Protein AF-A0A5C8QAR2-F1 (afdb_monomer_lite)

pLDDT: mean 76.32, std 25.18, range [26.05, 98.62]

Structure (mmCIF, N/CA/C/O backbone):
data_AF-A0A5C8QAR2-F1
#
_entry.id   AF-A0A5C8QAR2-F1
#
loop_
_atom_site.group_PDB
_atom_site.id
_atom_site.type_symbol
_atom_site.label_atom_id
_atom_site.label_alt_id
_atom_site.label_comp_id
_atom_site.label_asym_id
_atom_site.label_entity_id
_atom_site.label_seq_id
_atom_site.pdbx_PDB_ins_code
_atom_site.Cartn_x
_atom_site.Cartn_y
_atom_site.Cartn_z
_atom_site.occupancy
_atom_site.B_iso_or_equiv
_atom_site.auth_seq_id
_atom_site.auth_comp_id
_atom_site.auth_asym_id
_atom_site.auth_atom_id
_atom_site.pdbx_PDB_model_num
ATOM 1 N N . MET A 1 1 ? -4.806 15.716 31.449 1.00 46.06 1 MET A N 1
ATOM 2 C CA . MET A 1 1 ? -5.915 15.033 30.759 1.00 46.06 1 MET A CA 1
ATOM 3 C C . MET A 1 1 ? -6.847 16.115 30.249 1.00 46.06 1 MET A C 1
ATOM 5 O O . MET A 1 1 ? -7.612 16.671 31.028 1.00 46.06 1 MET A O 1
ATOM 9 N N . THR A 1 2 ? -6.663 16.544 29.003 1.00 50.88 2 THR A N 1
ATOM 10 C CA . THR A 1 2 ? -7.554 17.530 28.380 1.00 50.88 2 THR A CA 1
ATOM 11 C C . THR A 1 2 ? -8.930 16.878 28.255 1.00 50.88 2 THR A C 1
ATOM 13 O O . THR A 1 2 ? -8.978 15.726 27.823 1.00 50.88 2 THR A O 1
ATOM 16 N N . PRO A 1 3 ? -10.031 17.523 28.675 1.00 56.91 3 PRO A N 1
ATOM 17 C CA . PRO A 1 3 ? -11.350 16.938 28.484 1.00 56.91 3 PRO A CA 1
ATOM 18 C C . PRO A 1 3 ? -11.556 16.690 26.986 1.00 56.91 3 PRO A C 1
ATOM 20 O O . PRO A 1 3 ? -11.297 17.574 26.167 1.00 56.91 3 PRO A O 1
ATOM 23 N N . GLY A 1 4 ? -11.952 15.464 26.638 1.00 61.19 4 GLY A N 1
ATOM 24 C CA . GLY A 1 4 ? -12.298 15.110 25.266 1.00 61.19 4 GLY A CA 1
ATOM 25 C C . GLY A 1 4 ? -13.455 15.972 24.742 1.00 61.19 4 GLY A C 1
ATOM 26 O O . GLY A 1 4 ? -14.118 16.666 25.521 1.00 61.19 4 GLY A O 1
ATOM 27 N N . PRO A 1 5 ? -13.716 15.956 23.425 1.00 73.69 5 PRO A N 1
ATOM 28 C CA . PRO A 1 5 ? -14.858 16.664 22.858 1.00 73.69 5 PRO A CA 1
ATOM 29 C C . PRO A 1 5 ? -16.168 16.239 23.540 1.00 73.69 5 PRO A C 1
ATOM 31 O O . PRO A 1 5 ? -16.304 15.110 24.018 1.00 73.69 5 PRO A O 1
ATOM 34 N N . ALA A 1 6 ? -17.140 17.153 23.588 1.00 71.38 6 ALA A N 1
ATOM 35 C CA . ALA A 1 6 ? -18.439 16.886 24.196 1.00 71.38 6 ALA A CA 1
ATOM 36 C C . ALA A 1 6 ? -19.099 15.653 23.546 1.00 71.38 6 ALA A C 1
ATOM 38 O O . ALA A 1 6 ? -19.341 15.652 22.342 1.00 71.38 6 ALA A O 1
ATOM 39 N N . GLY A 1 7 ? -19.391 14.625 24.351 1.00 72.31 7 GLY A N 1
ATOM 40 C CA . GLY A 1 7 ? -20.042 13.388 23.903 1.00 72.31 7 GLY A CA 1
ATOM 41 C C . GLY A 1 7 ? -19.144 12.149 23.838 1.00 72.31 7 GLY A C 1
ATOM 42 O O . GLY A 1 7 ? -19.671 11.068 23.603 1.00 72.31 7 GLY A O 1
ATOM 43 N N . ALA A 1 8 ? -17.835 12.274 24.082 1.00 79.81 8 ALA A N 1
ATOM 44 C CA . ALA A 1 8 ? -16.973 11.116 24.313 1.00 79.81 8 ALA A CA 1
ATOM 45 C C . ALA A 1 8 ? -17.231 10.492 25.710 1.00 79.81 8 ALA A C 1
ATOM 47 O O . ALA A 1 8 ? -17.520 11.232 26.659 1.00 79.81 8 ALA A O 1
ATOM 48 N N . PRO A 1 9 ? -17.078 9.164 25.868 1.00 88.44 9 PRO A N 1
ATOM 49 C CA . PRO A 1 9 ? -16.657 8.209 24.842 1.00 88.44 9 PRO A CA 1
ATOM 50 C C . PRO A 1 9 ? -17.800 7.808 23.887 1.00 88.44 9 PRO A C 1
ATOM 52 O O . PRO A 1 9 ? -18.968 7.779 24.260 1.00 88.44 9 PRO A O 1
ATOM 55 N N . TYR A 1 10 ? -17.458 7.509 22.633 1.00 93.19 10 TYR A N 1
ATOM 56 C CA . TYR A 1 10 ? -18.398 7.102 21.589 1.00 93.19 10 TYR A CA 1
ATOM 57 C C . TYR A 1 10 ? -18.475 5.575 21.470 1.00 93.19 10 TYR A C 1
ATOM 59 O O . TYR A 1 10 ? -17.453 4.893 21.492 1.00 93.19 10 TYR A O 1
ATOM 67 N N . GLU A 1 11 ? -19.666 5.025 21.210 1.00 95.00 11 GLU A N 1
ATOM 68 C CA . GLU A 1 11 ? -19.799 3.610 20.820 1.00 95.00 11 GLU A CA 1
ATOM 69 C C . GLU A 1 11 ? -19.236 3.339 19.414 1.00 95.00 11 GLU A C 1
ATOM 71 O O . GLU A 1 11 ? -18.827 2.218 19.088 1.00 95.00 11 GLU A O 1
ATOM 76 N N . ARG A 1 12 ? -19.321 4.340 18.523 1.00 96.25 12 ARG A N 1
ATOM 77 C CA . ARG A 1 12 ? -18.941 4.225 17.112 1.00 96.25 12 ARG A CA 1
ATOM 78 C C . ARG A 1 12 ? -18.379 5.531 16.564 1.00 96.25 12 ARG A C 1
ATOM 80 O O . ARG A 1 12 ? -19.016 6.572 16.694 1.00 96.25 12 ARG A O 1
ATOM 87 N N . ILE A 1 13 ? -17.272 5.432 15.839 1.00 96.25 13 ILE A N 1
ATOM 88 C CA . ILE A 1 13 ? -16.740 6.478 14.965 1.00 96.25 13 ILE A CA 1
ATOM 89 C C . ILE A 1 13 ? -16.887 6.001 13.521 1.00 96.25 13 ILE A C 1
ATOM 91 O O . ILE A 1 13 ? -16.493 4.885 13.179 1.00 96.25 13 ILE A O 1
ATOM 95 N N . ILE A 1 14 ? -17.467 6.844 12.668 1.00 95.88 14 ILE A N 1
ATOM 96 C CA . ILE A 1 14 ? -17.580 6.600 11.228 1.00 95.88 14 ILE A CA 1
ATOM 97 C C . ILE A 1 14 ? -16.907 7.770 10.522 1.00 95.88 14 ILE A C 1
ATOM 99 O O . ILE A 1 14 ? -17.418 8.889 10.551 1.00 95.88 14 ILE A O 1
ATOM 103 N N . ALA A 1 15 ? -15.768 7.509 9.892 1.00 93.19 15 ALA A N 1
ATOM 104 C CA . ALA A 1 15 ? -15.078 8.494 9.081 1.00 93.19 15 ALA A CA 1
ATOM 105 C C . ALA A 1 15 ? -15.619 8.461 7.650 1.00 93.19 15 ALA A C 1
ATOM 107 O O . ALA A 1 15 ? -15.714 7.409 7.019 1.00 93.19 15 ALA A O 1
ATOM 108 N N . THR A 1 16 ? -15.972 9.632 7.128 1.00 90.81 16 THR A N 1
ATOM 109 C CA . THR A 1 16 ? -16.402 9.831 5.733 1.00 90.81 16 THR A CA 1
ATOM 110 C C . THR A 1 16 ? -15.262 10.344 4.849 1.00 90.81 16 THR A C 1
ATOM 112 O O . THR A 1 16 ? -15.489 10.942 3.799 1.00 90.81 16 THR A O 1
ATOM 115 N N . PHE A 1 17 ? -14.027 10.110 5.287 1.00 89.19 17 PHE A N 1
ATOM 116 C CA . PHE A 1 17 ? -12.780 10.419 4.601 1.00 89.19 17 PHE A CA 1
ATOM 117 C C . PHE A 1 17 ? -11.785 9.290 4.851 1.00 89.19 17 PHE A C 1
ATOM 119 O O . PHE A 1 17 ? -11.918 8.549 5.826 1.00 89.19 17 PHE A O 1
ATOM 126 N N . SER A 1 18 ? -10.807 9.159 3.964 1.00 89.44 18 SER A N 1
ATOM 127 C CA . SER A 1 18 ? -9.842 8.066 4.032 1.00 89.44 18 SER A CA 1
ATOM 128 C C . SER A 1 18 ? -8.616 8.433 4.866 1.00 89.44 18 SER A C 1
ATOM 130 O O . SER A 1 18 ? -8.129 9.564 4.787 1.00 89.44 18 SER A O 1
ATOM 132 N N . VAL A 1 19 ? -8.102 7.457 5.616 1.00 91.62 19 VAL A N 1
ATOM 133 C CA . VAL A 1 19 ? -6.848 7.548 6.383 1.00 91.62 19 VAL A CA 1
ATOM 134 C C . VAL A 1 19 ? -5.895 6.427 5.972 1.00 91.62 19 VAL A C 1
ATOM 136 O O . VAL A 1 19 ? -6.339 5.384 5.498 1.00 91.62 19 VAL A O 1
ATOM 139 N N . ASP A 1 20 ? -4.603 6.628 6.179 1.00 90.06 20 ASP A N 1
ATOM 140 C CA . ASP A 1 20 ? -3.533 5.621 6.066 1.00 90.06 20 ASP A CA 1
ATOM 141 C C . ASP A 1 20 ? -3.007 5.166 7.442 1.00 90.06 20 ASP A C 1
ATOM 143 O O . ASP A 1 20 ? -2.118 4.320 7.549 1.00 90.06 20 ASP A O 1
ATOM 147 N N . ARG A 1 21 ? -3.557 5.753 8.509 1.00 92.25 21 ARG A N 1
ATOM 148 C CA . ARG A 1 21 ? -3.229 5.492 9.905 1.00 92.25 21 ARG A CA 1
ATOM 149 C C . ARG A 1 21 ? -4.430 5.824 10.781 1.00 92.25 21 ARG A C 1
ATOM 151 O O . ARG A 1 21 ? -5.046 6.874 10.619 1.00 92.25 21 ARG A O 1
ATOM 158 N N . ILE A 1 22 ? -4.740 4.974 11.761 1.00 94.69 22 ILE A N 1
ATOM 159 C CA . ILE A 1 22 ? -5.746 5.312 12.783 1.00 94.69 22 ILE A CA 1
ATOM 160 C C . ILE A 1 22 ? -5.207 6.413 13.715 1.00 94.69 22 ILE A C 1
ATOM 162 O O . ILE A 1 22 ? -4.179 6.183 14.357 1.00 94.69 22 ILE A O 1
ATOM 166 N N . PRO A 1 23 ? -5.874 7.577 13.843 1.00 93.50 23 PRO A N 1
ATOM 167 C CA . PRO A 1 23 ? -5.502 8.592 14.826 1.00 93.50 23 PRO A CA 1
ATOM 168 C C . PRO A 1 23 ? -5.679 8.074 16.259 1.00 93.50 23 PRO A C 1
ATOM 170 O O . PRO A 1 23 ? -6.736 7.533 16.590 1.00 93.50 23 PRO A O 1
ATOM 173 N N . SER A 1 24 ? -4.699 8.303 17.140 1.00 92.38 24 SER A N 1
ATOM 174 C CA . SER A 1 24 ? -4.785 7.888 18.554 1.00 92.38 24 SER A CA 1
ATOM 175 C C . SER A 1 24 ? -6.011 8.477 19.256 1.00 92.38 24 SER A C 1
ATOM 177 O O . SER A 1 24 ? -6.695 7.785 20.004 1.00 92.38 24 SER A O 1
ATOM 179 N N . ALA A 1 25 ? -6.370 9.718 18.917 1.00 92.44 25 ALA A N 1
ATOM 180 C CA . ALA A 1 25 ? -7.553 10.388 19.442 1.00 92.44 25 ALA A CA 1
ATOM 181 C C . ALA A 1 25 ? -8.858 9.618 19.171 1.00 92.44 25 ALA A C 1
ATOM 183 O O . ALA A 1 25 ? -9.790 9.720 19.960 1.00 92.44 25 ALA A O 1
ATOM 184 N N . TRP A 1 26 ? -8.954 8.845 18.082 1.00 94.88 26 TRP A N 1
ATOM 185 C CA . TRP A 1 26 ? -10.142 8.024 17.825 1.00 94.88 26 TRP A CA 1
ATOM 186 C C . TRP A 1 26 ? -10.227 6.837 18.780 1.00 94.88 26 TRP A C 1
ATOM 188 O O . TRP A 1 26 ? -11.324 6.503 19.221 1.00 94.88 26 TRP A O 1
ATOM 198 N N . LEU A 1 27 ? -9.088 6.232 19.126 1.00 94.25 27 LEU A N 1
ATOM 199 C CA . LEU A 1 27 ? -9.020 5.161 20.123 1.00 94.25 27 LEU A CA 1
ATOM 200 C C . LEU A 1 27 ? -9.376 5.703 21.511 1.00 94.25 27 LEU A C 1
ATOM 202 O O . LEU A 1 27 ? -10.260 5.163 22.165 1.00 94.25 27 LEU A O 1
ATOM 206 N N . GLU A 1 28 ? -8.773 6.827 21.911 1.00 91.88 28 GLU A N 1
ATOM 207 C CA . GLU A 1 28 ? -9.023 7.487 23.204 1.00 91.88 28 GLU A CA 1
ATOM 208 C C . GLU A 1 28 ? -10.482 7.938 23.383 1.00 91.88 28 GLU A C 1
ATOM 210 O O . GLU A 1 28 ? -10.998 7.976 24.499 1.00 91.88 28 GLU A O 1
ATOM 215 N N . GLN A 1 29 ? -11.154 8.301 22.287 1.00 93.25 29 GLN A N 1
ATOM 216 C CA . GLN A 1 29 ? -12.534 8.789 22.301 1.00 93.25 29 GLN A CA 1
ATOM 217 C C . GLN A 1 29 ? -13.577 7.687 22.095 1.00 93.25 29 GLN A C 1
ATOM 219 O O . GLN A 1 29 ? -14.766 7.998 22.101 1.00 93.25 29 GLN A O 1
ATOM 224 N N . THR A 1 30 ? -13.182 6.427 21.907 1.00 95.25 30 THR A N 1
ATOM 225 C CA . THR A 1 30 ? -14.111 5.311 21.676 1.00 95.25 30 THR A CA 1
ATOM 226 C C . THR A 1 30 ? -14.154 4.408 22.905 1.00 95.25 30 THR A C 1
ATOM 228 O O . THR A 1 30 ? -13.118 4.063 23.467 1.00 95.25 30 THR A O 1
ATOM 231 N N . GLU A 1 31 ? -15.350 4.004 23.335 1.00 95.06 31 GLU A N 1
ATOM 232 C CA . GLU A 1 31 ? -15.497 3.061 24.452 1.00 95.06 31 GLU A CA 1
ATOM 233 C C . GLU A 1 31 ? -14.768 1.739 24.162 1.00 95.06 31 GLU A C 1
ATOM 235 O O . GLU A 1 31 ? -14.729 1.324 23.003 1.00 95.06 31 GLU A O 1
ATOM 240 N N . PRO A 1 32 ? -14.241 1.019 25.169 1.00 95.31 32 PRO A N 1
ATOM 241 C CA . PRO A 1 32 ? -13.783 -0.357 24.991 1.00 95.31 32 PRO A CA 1
ATOM 242 C C . PRO A 1 32 ? -14.839 -1.243 24.311 1.00 95.31 32 PRO A C 1
ATOM 244 O O . PRO A 1 32 ? -15.977 -1.332 24.768 1.00 95.31 32 PRO A O 1
ATOM 247 N N . GLY A 1 33 ? -14.470 -1.923 23.223 1.00 96.38 33 GLY A N 1
ATOM 248 C CA . GLY A 1 33 ? -15.395 -2.719 22.407 1.00 96.38 33 GLY A CA 1
ATOM 249 C C . GLY A 1 33 ? -16.230 -1.908 21.406 1.00 96.38 33 GLY A C 1
ATOM 250 O O . GLY A 1 33 ? -17.006 -2.492 20.639 1.00 96.38 33 GLY A O 1
ATOM 251 N N . GLY A 1 34 ? -16.065 -0.584 21.382 1.00 96.81 34 GLY A N 1
ATOM 252 C CA . GLY A 1 34 ? -16.621 0.305 20.371 1.00 96.81 34 GLY A CA 1
ATOM 253 C C . GLY A 1 34 ? -15.987 0.089 18.996 1.00 96.81 34 GLY A C 1
ATOM 254 O O . GLY A 1 34 ? -15.004 -0.640 18.834 1.00 96.81 34 GLY A O 1
ATOM 255 N N . ARG A 1 35 ? -16.589 0.684 17.961 1.00 98.00 35 ARG A N 1
ATOM 256 C CA . ARG A 1 35 ? -16.175 0.469 16.564 1.00 98.00 35 ARG A CA 1
ATOM 257 C C . ARG A 1 35 ? -15.704 1.732 15.875 1.00 98.00 35 ARG A C 1
ATOM 259 O O . ARG A 1 35 ? -16.409 2.732 15.863 1.00 98.00 35 ARG A O 1
ATOM 266 N N . ILE A 1 36 ? -14.596 1.623 15.164 1.00 97.69 36 ILE A N 1
ATOM 267 C CA . ILE A 1 36 ? -14.110 2.639 14.239 1.00 97.69 36 ILE A CA 1
ATOM 268 C C . ILE A 1 36 ? -14.260 2.078 12.825 1.00 97.69 36 ILE A C 1
ATOM 270 O O . ILE A 1 36 ? -13.772 0.988 12.523 1.00 97.69 36 ILE A O 1
ATOM 274 N N . VAL A 1 37 ? -14.966 2.805 11.964 1.00 97.00 37 VAL A N 1
ATOM 275 C CA . VAL A 1 37 ? -15.128 2.469 10.548 1.00 97.00 37 VAL A CA 1
ATOM 276 C C . VAL A 1 37 ? -14.557 3.604 9.722 1.00 97.00 37 VAL A C 1
ATOM 278 O O . VAL A 1 37 ? -15.031 4.735 9.822 1.00 97.00 37 VAL A O 1
ATOM 281 N N . THR A 1 38 ? -13.554 3.307 8.904 1.00 95.25 38 THR A N 1
ATOM 282 C CA . THR A 1 38 ? -12.909 4.310 8.057 1.00 95.25 38 THR A CA 1
ATOM 283 C C . THR A 1 38 ? -12.518 3.715 6.710 1.00 95.25 38 THR A C 1
ATOM 285 O O . THR A 1 38 ? -11.951 2.620 6.670 1.00 95.25 38 THR A O 1
ATOM 288 N N . PRO A 1 39 ? -12.781 4.411 5.595 1.00 94.06 39 PRO A N 1
ATOM 289 C CA . PRO A 1 39 ? -12.076 4.160 4.349 1.00 94.06 39 PRO A CA 1
ATOM 290 C C . PRO A 1 39 ? -10.560 4.210 4.586 1.00 94.06 39 PRO A C 1
ATOM 292 O O . PRO A 1 39 ? -10.067 5.025 5.375 1.00 94.06 39 PRO A O 1
ATOM 295 N N . TRP A 1 40 ? -9.833 3.313 3.932 1.00 92.56 40 TRP A N 1
ATOM 296 C CA . TRP A 1 40 ? -8.383 3.208 4.014 1.00 92.56 40 TRP A CA 1
ATOM 297 C C . TRP A 1 40 ? -7.750 3.676 2.710 1.00 92.56 40 TRP A C 1
ATOM 299 O O . TRP A 1 40 ? -8.195 3.300 1.620 1.00 92.56 40 TRP A O 1
ATOM 309 N N . ASN A 1 41 ? -6.703 4.480 2.829 1.00 89.75 41 ASN A N 1
ATOM 310 C CA . ASN A 1 41 ? -5.931 4.987 1.710 1.00 89.75 41 ASN A CA 1
ATOM 311 C C . ASN A 1 41 ? -4.459 4.635 1.887 1.00 89.75 41 ASN A C 1
ATOM 313 O O . ASN A 1 41 ? -3.938 4.628 2.993 1.00 89.75 41 ASN A O 1
ATOM 317 N N . SER A 1 42 ? -3.791 4.392 0.771 1.00 90.31 42 SER A N 1
ATOM 318 C CA . SER A 1 42 ? -2.337 4.426 0.671 1.00 90.31 42 SER A CA 1
ATOM 319 C C . SER A 1 42 ? -1.971 5.258 -0.551 1.00 90.31 42 SER A C 1
ATOM 321 O O . SER A 1 42 ? -2.811 5.471 -1.429 1.00 90.31 42 SER A O 1
ATOM 323 N N . ALA A 1 43 ? -0.723 5.707 -0.622 1.00 89.00 43 ALA A N 1
ATOM 324 C CA . ALA A 1 43 ? -0.231 6.468 -1.761 1.00 89.00 43 ALA A CA 1
ATOM 325 C C . ALA A 1 43 ? -0.221 5.645 -3.072 1.00 89.00 43 ALA A C 1
ATOM 327 O O . ALA A 1 43 ? -0.324 6.209 -4.160 1.00 89.00 43 ALA A O 1
ATOM 328 N N . TRP A 1 44 ? -0.168 4.310 -2.963 1.00 94.00 44 TRP A N 1
ATOM 329 C CA . TRP A 1 44 ? -0.227 3.377 -4.092 1.00 94.00 44 TRP A CA 1
ATOM 330 C C . TRP A 1 44 ? -1.655 2.952 -4.462 1.00 94.00 44 TRP A C 1
ATOM 332 O O . TRP A 1 44 ? -1.978 2.775 -5.629 1.00 94.00 44 TRP A O 1
ATOM 342 N N . CYS A 1 45 ? -2.525 2.746 -3.473 1.00 91.62 45 CYS A N 1
ATOM 343 C CA . CYS A 1 45 ? -3.876 2.229 -3.676 1.00 91.62 45 CYS A CA 1
ATOM 344 C C . CYS A 1 45 ? -4.897 3.081 -2.922 1.00 91.62 45 CYS A C 1
ATOM 346 O O . CYS A 1 45 ? -4.928 3.093 -1.683 1.00 91.62 45 CYS A O 1
ATOM 348 N N . SER A 1 46 ? -5.764 3.750 -3.682 1.00 84.56 46 SER A N 1
ATOM 349 C CA . SER A 1 46 ? -6.789 4.651 -3.159 1.00 84.56 46 SER A CA 1
ATOM 350 C C . SER A 1 46 ? -8.200 4.113 -3.362 1.00 84.56 46 SER A C 1
ATOM 352 O O . SER A 1 46 ? -8.544 3.562 -4.404 1.00 84.56 46 SER A O 1
ATOM 354 N N . GLY A 1 47 ? -9.051 4.316 -2.354 1.00 81.19 47 GLY A N 1
ATOM 355 C CA . GLY A 1 47 ? -10.494 4.087 -2.451 1.00 81.19 47 GLY A CA 1
ATOM 356 C C . GLY A 1 47 ? -10.937 2.623 -2.523 1.00 81.19 47 GLY A C 1
ATOM 357 O O . GLY A 1 47 ? -12.098 2.372 -2.861 1.00 81.19 47 GLY A O 1
ATOM 358 N N . TYR A 1 48 ? -10.053 1.671 -2.212 1.00 88.50 48 TYR A N 1
ATOM 359 C CA . TYR A 1 48 ? -10.369 0.242 -2.249 1.00 88.50 48 TYR A CA 1
ATOM 360 C C . TYR A 1 48 ? -10.613 -0.380 -0.870 1.00 88.50 48 TYR A C 1
ATOM 362 O O . TYR A 1 48 ? -11.537 -1.178 -0.729 1.00 88.50 48 TYR A O 1
ATOM 370 N N . GLY A 1 49 ? -9.825 -0.027 0.147 1.00 91.00 49 GLY A N 1
ATOM 371 C CA . GLY A 1 49 ? -9.943 -0.619 1.480 1.00 91.00 49 GLY A CA 1
ATOM 372 C C . GLY A 1 49 ? -10.931 0.124 2.379 1.00 91.00 49 GLY A C 1
ATOM 373 O O . GLY A 1 49 ? -11.003 1.347 2.358 1.00 91.00 49 GLY A O 1
ATOM 374 N N . THR A 1 50 ? -11.659 -0.607 3.221 1.00 95.12 50 THR A N 1
ATOM 375 C CA . THR A 1 50 ? -12.378 -0.062 4.386 1.00 95.12 50 THR A CA 1
ATOM 376 C C . THR A 1 50 ? -11.963 -0.821 5.629 1.00 95.12 50 THR A C 1
ATOM 378 O O . THR A 1 50 ? -12.149 -2.032 5.689 1.00 95.12 50 THR A O 1
ATOM 381 N N . LEU A 1 51 ? -11.448 -0.130 6.637 1.00 96.06 51 LEU A N 1
ATOM 382 C CA . LEU A 1 51 ? -11.112 -0.726 7.920 1.00 96.06 51 LEU A CA 1
ATOM 383 C C . LEU A 1 51 ? -12.321 -0.683 8.858 1.00 96.06 51 LEU A C 1
ATOM 385 O O . LEU A 1 51 ? -12.921 0.370 9.078 1.00 96.06 51 LEU A O 1
ATOM 389 N N . VAL A 1 52 ? -12.645 -1.834 9.446 1.00 97.00 52 VAL A N 1
ATOM 390 C CA . VAL A 1 52 ? -13.539 -1.946 10.602 1.00 97.00 52 VAL A CA 1
ATOM 391 C C . VAL A 1 52 ? -12.708 -2.430 11.781 1.00 97.00 52 VAL A C 1
ATOM 393 O O . VAL A 1 52 ? -12.309 -3.594 11.823 1.00 97.00 52 VAL A O 1
ATOM 396 N N . LEU A 1 53 ? -12.455 -1.532 12.728 1.00 97.56 53 LEU A N 1
ATOM 397 C CA . LEU A 1 53 ? -11.632 -1.754 13.911 1.00 97.56 53 LEU A CA 1
ATOM 398 C C . LEU A 1 53 ? -12.504 -1.766 15.171 1.00 97.56 53 LEU A C 1
ATOM 400 O O . LEU A 1 53 ? -13.436 -0.974 15.298 1.00 97.56 53 LEU A O 1
ATOM 404 N N . THR A 1 54 ? -12.217 -2.690 16.083 1.00 98.00 54 THR A N 1
ATOM 405 C CA . THR A 1 54 ? -12.826 -2.765 17.415 1.00 98.00 54 THR A CA 1
ATOM 406 C C . THR A 1 54 ? -11.783 -2.352 18.440 1.00 98.00 54 THR A C 1
ATOM 408 O O . THR A 1 54 ? -10.687 -2.909 18.438 1.00 98.00 54 THR A O 1
ATOM 411 N N . THR A 1 55 ? -12.103 -1.386 19.295 1.00 97.19 55 THR A N 1
ATOM 412 C CA . THR A 1 55 ? -11.198 -0.948 20.364 1.00 97.19 55 THR A CA 1
ATOM 413 C C . THR A 1 55 ? -11.075 -2.010 21.447 1.00 97.19 55 THR A C 1
ATOM 415 O O . THR A 1 55 ? -12.048 -2.680 21.809 1.00 97.19 55 THR A O 1
ATOM 418 N N . THR A 1 56 ? -9.870 -2.175 21.974 1.00 94.50 56 THR A N 1
ATOM 419 C CA . THR A 1 56 ? -9.572 -3.138 23.035 1.00 94.50 56 THR A CA 1
ATOM 420 C C . THR A 1 56 ? -9.603 -2.457 24.413 1.00 94.50 56 THR A C 1
ATOM 422 O O . THR A 1 56 ? -9.415 -1.244 24.510 1.00 94.50 56 THR A O 1
ATOM 425 N N . PRO A 1 57 ? -9.861 -3.197 25.512 1.00 91.44 57 PRO A N 1
ATOM 426 C CA . PRO A 1 57 ? -9.938 -2.617 26.860 1.00 91.44 57 PRO A CA 1
ATOM 427 C C . PRO A 1 57 ? -8.661 -1.942 27.372 1.00 91.44 57 PRO A C 1
ATOM 429 O O . PRO A 1 57 ? -8.732 -1.135 28.293 1.00 91.44 57 PRO A O 1
ATOM 432 N N . ASP A 1 58 ? -7.508 -2.280 26.805 1.00 90.38 58 ASP A N 1
ATOM 433 C CA . ASP A 1 58 ? -6.200 -1.697 27.110 1.00 90.38 58 ASP A CA 1
ATOM 434 C C . ASP A 1 58 ? -5.918 -0.388 26.347 1.00 90.38 58 ASP A C 1
ATOM 436 O O . ASP A 1 58 ? -4.914 0.262 26.628 1.00 90.38 58 ASP A O 1
ATOM 440 N N . GLY A 1 59 ? -6.808 0.037 25.440 1.00 88.44 59 GLY A N 1
ATOM 441 C CA . GLY A 1 59 ? -6.698 1.296 24.690 1.00 88.44 59 GLY A CA 1
ATOM 442 C C . GLY A 1 59 ? -6.159 1.157 23.262 1.00 88.44 59 GLY A C 1
ATOM 443 O O . GLY A 1 59 ? -5.961 2.167 22.590 1.00 88.44 59 GLY A O 1
ATOM 444 N N . GLY A 1 60 ? -5.929 -0.071 22.791 1.00 94.62 60 GLY A N 1
ATOM 445 C CA . GLY A 1 60 ? -5.584 -0.372 21.401 1.00 94.62 60 GLY A CA 1
ATOM 446 C C . GLY A 1 60 ? -6.809 -0.672 20.530 1.00 94.62 60 GLY A C 1
ATOM 447 O O . GLY A 1 60 ? -7.944 -0.275 20.819 1.00 94.62 60 GLY A O 1
ATOM 448 N N . GLY A 1 61 ? -6.593 -1.422 19.452 1.00 95.75 61 GLY A N 1
ATOM 449 C CA . GLY A 1 61 ? -7.686 -1.964 18.658 1.00 95.75 61 GLY A CA 1
ATOM 450 C C . GLY A 1 61 ? -7.267 -3.011 17.637 1.00 95.75 61 GLY A C 1
ATOM 451 O O . GLY A 1 61 ? -6.132 -3.048 17.172 1.00 95.75 61 GLY A O 1
ATOM 452 N N . GLU A 1 62 ? -8.219 -3.851 17.251 1.00 96.75 62 GLU A N 1
ATOM 453 C CA . GLU A 1 62 ? -8.033 -4.892 16.243 1.00 96.75 62 GLU A CA 1
ATOM 454 C C . GLU A 1 62 ? -9.140 -4.817 15.197 1.00 96.75 62 GLU A C 1
ATOM 456 O O . GLU A 1 62 ? -10.329 -4.697 15.514 1.00 96.75 62 GLU A O 1
ATOM 461 N N . GLY A 1 63 ? -8.760 -4.889 13.926 1.00 95.56 63 GLY A N 1
ATOM 462 C CA . GLY A 1 63 ? -9.683 -4.697 12.821 1.00 95.56 63 GLY A CA 1
ATOM 463 C C . GLY A 1 63 ? -9.394 -5.550 11.604 1.00 95.56 63 GLY A C 1
ATOM 464 O O . GLY A 1 63 ? -8.344 -6.177 11.474 1.00 95.56 63 GLY A O 1
ATOM 465 N N . ARG A 1 64 ? -10.366 -5.562 10.692 1.00 95.38 64 ARG A N 1
ATOM 466 C CA . ARG A 1 64 ? -10.230 -6.164 9.366 1.00 95.38 64 ARG A CA 1
ATOM 467 C C . ARG A 1 64 ? -10.580 -5.183 8.273 1.00 95.38 64 ARG A C 1
ATOM 469 O O . ARG A 1 64 ? -11.430 -4.309 8.459 1.00 95.38 64 ARG A O 1
ATOM 476 N N . PHE A 1 65 ? -9.938 -5.385 7.134 1.00 95.44 65 PHE A N 1
ATOM 477 C CA . PHE A 1 65 ? -10.279 -4.663 5.929 1.00 95.44 65 PHE A CA 1
ATOM 478 C C . PHE A 1 65 ? -11.463 -5.318 5.212 1.00 95.44 65 PHE A C 1
ATOM 480 O O . PHE A 1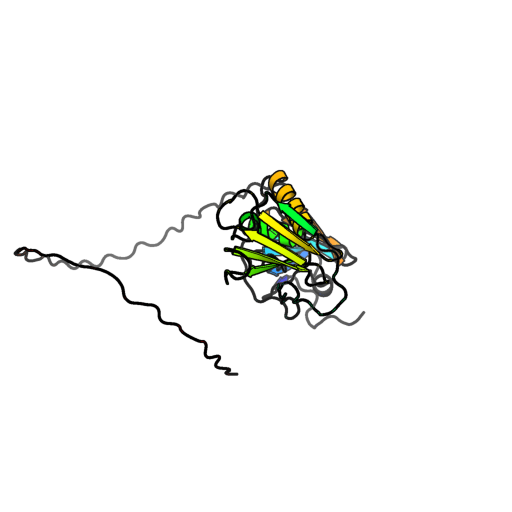 65 ? -11.755 -6.505 5.362 1.00 95.44 65 PHE A O 1
ATOM 487 N N . HIS A 1 66 ? -12.170 -4.505 4.447 1.00 93.38 66 HIS A N 1
ATOM 488 C CA . HIS A 1 66 ? -13.291 -4.861 3.597 1.00 93.38 66 HIS A CA 1
ATOM 489 C C . HIS A 1 66 ? -13.122 -4.162 2.251 1.00 93.38 66 HIS A C 1
ATOM 491 O O . HIS A 1 66 ? -12.443 -3.136 2.165 1.00 93.38 66 HIS A O 1
ATOM 497 N N . ASP A 1 67 ? -13.727 -4.726 1.209 1.00 86.81 67 ASP A N 1
ATOM 498 C CA . ASP A 1 67 ? -13.687 -4.139 -0.121 1.00 86.81 67 ASP A CA 1
ATOM 499 C C . ASP A 1 67 ? -14.616 -2.922 -0.230 1.00 86.81 67 ASP A C 1
ATOM 501 O O . ASP A 1 67 ? -15.686 -2.861 0.372 1.00 86.81 67 ASP A O 1
ATOM 505 N N . PHE A 1 68 ? -14.173 -1.961 -1.035 1.00 71.94 68 PHE A N 1
ATOM 506 C CA . PHE A 1 68 ? -14.899 -0.794 -1.523 1.00 71.94 68 PHE A CA 1
ATOM 507 C C . PHE A 1 68 ? -15.434 0.177 -0.460 1.00 71.94 68 PHE A C 1
ATOM 509 O O . PHE A 1 68 ? -16.513 0.014 0.104 1.00 71.94 68 PHE A O 1
ATOM 516 N N . ALA A 1 69 ? -14.738 1.304 -0.345 1.00 62.91 69 ALA A N 1
ATOM 517 C CA . ALA A 1 69 ? -15.314 2.601 -0.011 1.00 62.91 69 ALA A CA 1
ATOM 518 C C . ALA A 1 69 ? -14.382 3.677 -0.581 1.00 62.91 69 ALA A C 1
ATOM 520 O O . ALA A 1 69 ? -13.285 3.887 -0.072 1.00 62.91 69 ALA A O 1
ATOM 521 N N . SER A 1 70 ? -14.791 4.346 -1.659 1.00 60.84 70 SER A N 1
ATOM 522 C CA . SER A 1 70 ? -14.003 5.441 -2.231 1.00 60.84 70 SER A CA 1
ATOM 523 C C . SER A 1 70 ? -14.480 6.768 -1.655 1.00 60.84 70 SER A C 1
ATOM 525 O O . SER A 1 70 ? -15.561 7.248 -1.991 1.00 60.84 70 SER A O 1
ATOM 527 N N . PHE A 1 71 ? -13.669 7.350 -0.779 1.00 63.94 71 PHE A N 1
ATOM 528 C CA . PHE A 1 71 ? -13.895 8.667 -0.192 1.00 63.94 71 PHE A CA 1
ATOM 529 C C . PHE A 1 71 ? -12.650 9.534 -0.351 1.00 63.94 71 PHE A C 1
ATOM 531 O O . PHE A 1 71 ? -11.546 9.025 -0.554 1.00 63.94 71 PHE A O 1
ATOM 538 N N . MET A 1 72 ? -12.840 10.852 -0.255 1.00 71.44 72 MET A N 1
ATOM 539 C CA . MET A 1 72 ? -11.746 11.817 -0.354 1.00 71.44 72 MET A CA 1
ATOM 540 C C . MET A 1 72 ? -10.680 11.518 0.713 1.00 71.44 72 MET A C 1
ATOM 542 O O . MET A 1 72 ? -11.048 11.223 1.858 1.00 71.44 72 MET A O 1
ATOM 546 N N . PRO A 1 73 ? -9.381 11.569 0.371 1.00 61.81 73 PRO A N 1
ATOM 547 C CA . PRO A 1 73 ? -8.328 11.440 1.366 1.00 61.81 73 PRO A CA 1
ATOM 548 C C . PRO A 1 73 ? -8.399 12.601 2.367 1.00 61.81 73 PRO A C 1
ATOM 550 O O . PRO A 1 73 ? -8.876 13.695 2.047 1.00 61.81 73 PRO A O 1
ATOM 553 N N . MET A 1 74 ? -7.915 12.377 3.590 1.00 65.81 74 MET A N 1
ATOM 554 C CA . MET A 1 74 ? -7.635 13.474 4.519 1.00 65.81 74 MET A CA 1
ATOM 555 C C . MET A 1 74 ? -6.655 14.464 3.858 1.00 65.81 74 MET A C 1
ATOM 557 O O . MET A 1 74 ? -5.808 14.060 3.071 1.00 65.81 74 MET A O 1
ATOM 561 N N . ARG A 1 75 ? -6.789 15.774 4.121 1.00 50.91 75 ARG A N 1
ATOM 562 C CA . ARG A 1 75 ? -6.147 16.847 3.319 1.00 50.91 75 ARG A CA 1
ATOM 563 C C . ARG A 1 75 ? -4.615 16.762 3.186 1.00 50.91 75 ARG A C 1
ATOM 565 O O . ARG A 1 75 ? -4.067 17.429 2.321 1.00 50.91 75 ARG A O 1
ATOM 572 N N . GLU A 1 76 ? -3.950 15.960 4.008 1.00 57.12 76 GLU A N 1
ATOM 573 C CA . GLU A 1 76 ? -2.494 15.767 4.021 1.00 57.12 76 GLU A CA 1
ATOM 574 C C . GLU A 1 76 ? -2.017 14.600 3.123 1.00 57.12 76 GLU A C 1
ATOM 576 O O . GLU A 1 76 ? -0.820 14.404 2.969 1.00 57.12 76 GLU A O 1
ATOM 581 N N . LEU A 1 77 ? -2.931 13.853 2.487 1.00 55.78 77 LEU A N 1
ATOM 582 C CA . LEU A 1 77 ? -2.672 12.592 1.768 1.00 55.78 77 LEU A CA 1
ATOM 583 C C . LEU A 1 77 ? -2.678 12.716 0.228 1.00 55.78 77 LEU A C 1
ATOM 585 O O . LEU A 1 77 ? -3.137 11.801 -0.455 1.00 55.78 77 LEU A O 1
ATOM 589 N N . VAL A 1 78 ? -2.222 13.833 -0.352 1.00 52.75 78 VAL A N 1
ATOM 590 C CA . VAL A 1 78 ? -2.161 13.992 -1.824 1.00 52.75 78 VAL A CA 1
ATOM 591 C C . VAL A 1 78 ? -0.723 13.795 -2.328 1.00 52.75 78 VAL A C 1
ATOM 593 O O . VAL A 1 78 ? 0.022 14.773 -2.412 1.00 52.75 78 VAL A O 1
ATOM 596 N N . PRO A 1 79 ? -0.306 12.562 -2.668 1.00 58.09 79 PRO A N 1
ATOM 597 C CA . PRO A 1 79 ? 1.014 12.313 -3.235 1.00 58.09 79 PRO A CA 1
ATOM 598 C C . PRO A 1 79 ? 1.110 12.808 -4.685 1.00 58.09 79 PRO A C 1
ATOM 600 O O . PRO A 1 79 ? 0.125 12.845 -5.424 1.00 58.09 79 PRO A O 1
ATOM 603 N N . SER A 1 80 ? 2.321 13.181 -5.100 1.00 56.91 80 SER A N 1
ATOM 604 C CA . SER A 1 80 ? 2.660 13.530 -6.484 1.00 56.91 80 SER A CA 1
ATOM 605 C C . SER A 1 80 ? 3.765 12.600 -6.975 1.00 56.91 80 SER A C 1
ATOM 607 O O . SER A 1 80 ? 4.930 12.778 -6.633 1.00 56.91 80 SER A O 1
ATOM 609 N N . ALA A 1 81 ? 3.396 11.603 -7.778 1.00 59.31 81 ALA A N 1
ATOM 610 C CA . ALA A 1 81 ? 4.343 10.698 -8.416 1.00 59.31 81 ALA A CA 1
ATOM 611 C C . ALA A 1 81 ? 4.856 11.321 -9.718 1.00 59.31 81 ALA A C 1
ATOM 613 O O . ALA A 1 81 ? 4.374 11.026 -10.806 1.00 59.31 81 ALA A O 1
ATOM 614 N N . THR A 1 82 ? 5.818 12.225 -9.608 1.00 59.19 82 THR A N 1
ATOM 615 C CA . THR A 1 82 ? 6.618 12.662 -10.756 1.00 59.19 82 THR A CA 1
ATOM 616 C C . THR A 1 82 ? 8.054 12.305 -10.459 1.00 59.19 82 THR A C 1
ATOM 618 O O . THR A 1 82 ? 8.565 12.696 -9.407 1.00 59.19 82 THR A O 1
ATOM 621 N N . ALA A 1 83 ? 8.707 11.581 -11.373 1.00 56.75 83 ALA A N 1
ATOM 622 C CA . ALA A 1 83 ? 10.153 11.431 -11.309 1.00 56.75 83 ALA A CA 1
ATOM 623 C C . ALA A 1 83 ? 10.760 12.840 -11.187 1.00 56.75 83 ALA A C 1
ATOM 625 O O . ALA A 1 83 ? 10.349 13.737 -11.936 1.00 56.75 83 ALA A O 1
ATOM 626 N N . PRO A 1 84 ? 11.662 13.087 -10.222 1.00 55.19 84 PRO A N 1
ATOM 627 C CA . PRO A 1 84 ? 12.226 14.411 -10.063 1.00 55.19 84 PRO A CA 1
ATOM 628 C C . PRO A 1 84 ? 12.880 14.825 -11.381 1.00 55.19 84 PRO A C 1
ATOM 630 O O . PRO A 1 84 ? 13.719 14.104 -11.930 1.00 55.19 84 PRO A O 1
ATOM 633 N N . ALA A 1 85 ? 12.485 15.999 -11.883 1.00 52.78 85 ALA A N 1
ATOM 634 C CA . ALA A 1 85 ? 13.268 16.697 -12.887 1.00 52.78 85 ALA A CA 1
ATOM 635 C C . ALA A 1 85 ? 14.708 16.813 -12.369 1.00 52.78 85 ALA A C 1
ATOM 637 O O . ALA A 1 85 ? 14.936 16.831 -11.159 1.00 52.78 85 ALA A O 1
ATOM 638 N N . ASP A 1 86 ? 15.688 16.847 -13.268 1.00 53.03 86 ASP A N 1
ATOM 639 C CA . ASP A 1 86 ? 17.094 16.976 -12.893 1.00 53.03 86 ASP A CA 1
ATOM 640 C C . ASP A 1 86 ? 17.285 18.267 -12.071 1.00 53.03 86 ASP A C 1
ATOM 642 O O . ASP A 1 86 ? 17.353 19.368 -12.614 1.00 53.03 86 ASP A O 1
ATOM 646 N N . ASN A 1 87 ? 17.273 18.150 -10.738 1.00 48.22 87 ASN A N 1
ATOM 647 C CA . ASN A 1 87 ? 17.092 19.275 -9.811 1.00 48.22 87 ASN A CA 1
ATOM 648 C C . ASN A 1 87 ? 18.364 20.135 -9.658 1.00 48.22 87 ASN A C 1
ATOM 650 O O . ASN A 1 87 ? 18.508 20.869 -8.682 1.00 48.22 87 ASN A O 1
ATOM 654 N N . GLY A 1 88 ? 19.327 20.017 -10.578 1.00 45.47 88 GLY A N 1
ATOM 655 C CA . GLY A 1 88 ? 20.597 20.750 -10.556 1.00 45.47 88 GLY A CA 1
ATOM 656 C C . GLY A 1 88 ? 21.522 20.412 -9.376 1.00 45.47 88 GLY A C 1
ATOM 657 O O . GLY A 1 88 ? 22.567 21.044 -9.228 1.00 45.47 88 GLY A O 1
ATOM 658 N N . GLY A 1 89 ? 21.156 19.440 -8.534 1.00 53.88 89 GLY A N 1
ATOM 659 C CA . GLY A 1 89 ? 22.018 18.874 -7.496 1.00 53.88 89 GLY A CA 1
ATOM 660 C C . GLY A 1 89 ? 23.042 17.892 -8.079 1.00 53.88 89 GLY A C 1
ATOM 661 O O . GLY A 1 89 ? 22.923 17.494 -9.239 1.00 53.88 89 GLY A O 1
ATOM 662 N N . PRO A 1 90 ? 24.065 17.482 -7.305 1.00 57.34 90 PRO A N 1
ATOM 663 C CA . PRO A 1 90 ? 24.991 16.453 -7.761 1.00 57.34 90 PRO A CA 1
ATOM 664 C C . PRO A 1 90 ? 24.209 15.176 -8.116 1.00 57.34 90 PRO A C 1
ATOM 666 O O . PRO A 1 90 ? 23.337 14.775 -7.342 1.00 57.34 90 PRO A O 1
ATOM 669 N N . PRO A 1 91 ? 24.487 14.543 -9.271 1.00 61.47 91 PRO A N 1
ATOM 670 C CA . PRO A 1 91 ? 23.725 13.390 -9.719 1.00 61.47 91 PRO A CA 1
ATOM 671 C C . PRO A 1 91 ? 23.899 12.246 -8.722 1.00 61.47 91 PRO A C 1
ATOM 673 O O . PRO A 1 91 ? 25.001 11.723 -8.544 1.00 61.47 91 PRO A O 1
ATOM 676 N N . GLU A 1 92 ? 22.807 11.848 -8.072 1.00 68.69 92 GLU A N 1
ATOM 677 C CA . GLU A 1 92 ? 22.806 10.611 -7.302 1.00 68.69 92 GLU A CA 1
ATOM 678 C C . GLU A 1 92 ? 23.043 9.412 -8.234 1.00 68.69 92 GLU A C 1
ATOM 680 O O . GLU A 1 92 ? 22.568 9.412 -9.380 1.00 68.69 92 GLU A O 1
ATOM 685 N N . PRO A 1 93 ? 23.774 8.377 -7.778 1.00 82.31 93 PRO A N 1
ATOM 686 C CA . PRO A 1 93 ? 24.047 7.206 -8.595 1.00 82.31 93 PRO A CA 1
ATOM 687 C C . PRO A 1 93 ? 22.736 6.517 -8.983 1.00 82.31 93 PRO A C 1
ATOM 689 O O . PRO A 1 93 ? 21.999 5.994 -8.143 1.00 82.31 93 PRO A O 1
ATOM 692 N N . ARG A 1 94 ? 22.459 6.508 -10.289 1.00 90.56 94 ARG A N 1
ATOM 693 C CA . ARG A 1 94 ? 21.319 5.808 -10.882 1.00 90.56 94 ARG A CA 1
ATOM 694 C C . ARG A 1 94 ? 21.673 4.343 -11.085 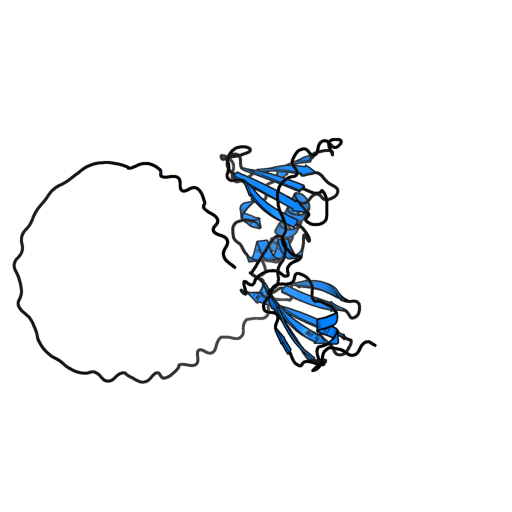1.00 90.56 94 ARG A C 1
ATOM 696 O O . ARG A 1 94 ? 22.750 4.018 -11.581 1.00 90.56 94 ARG A O 1
ATOM 703 N N . HIS A 1 95 ? 20.749 3.463 -10.730 1.00 92.19 95 HIS A N 1
ATOM 704 C CA . HIS A 1 95 ? 20.883 2.028 -10.936 1.00 92.19 95 HIS A CA 1
ATOM 705 C C . HIS A 1 95 ? 19.925 1.607 -12.036 1.00 92.19 95 HIS A C 1
ATOM 707 O O . HIS A 1 95 ? 18.717 1.791 -11.897 1.00 92.19 95 HIS A O 1
ATOM 713 N N . VAL A 1 96 ? 20.481 1.057 -13.114 1.00 95.56 96 VAL A N 1
ATOM 714 C CA . VAL A 1 96 ? 19.714 0.546 -14.249 1.00 95.56 96 VAL A CA 1
ATOM 715 C C . VAL A 1 96 ? 19.744 -0.974 -14.212 1.00 95.56 96 VAL A C 1
ATOM 717 O O . VAL A 1 96 ? 20.818 -1.578 -14.193 1.00 95.56 96 VAL A O 1
ATOM 720 N N . THR A 1 97 ? 18.572 -1.596 -14.183 1.00 96.31 97 THR A N 1
ATOM 721 C CA . THR A 1 97 ? 18.404 -3.052 -14.135 1.00 96.31 97 THR A CA 1
ATOM 722 C C . THR A 1 97 ? 17.302 -3.499 -15.096 1.00 96.31 97 THR A C 1
ATOM 724 O O . THR A 1 97 ? 16.611 -2.689 -15.711 1.00 96.31 97 THR A O 1
ATOM 727 N N . SER A 1 98 ? 17.156 -4.814 -15.260 1.00 95.31 98 SER A N 1
ATOM 728 C CA . SER A 1 98 ? 16.031 -5.418 -15.975 1.00 95.31 98 SER A CA 1
ATOM 729 C C . SER A 1 98 ? 15.154 -6.162 -14.973 1.00 95.31 98 SER A C 1
ATOM 731 O O . SER A 1 98 ? 15.675 -6.906 -14.141 1.00 95.31 98 SER A O 1
ATOM 733 N N . SER A 1 99 ? 13.838 -5.976 -15.057 1.00 96.81 99 SER A N 1
ATOM 734 C CA . SER A 1 99 ? 12.859 -6.666 -14.214 1.00 96.81 99 SER A CA 1
ATOM 735 C C . SER A 1 99 ? 11.923 -7.535 -15.046 1.00 96.81 99 SER A C 1
ATOM 737 O O . SER A 1 99 ? 11.552 -7.165 -16.157 1.00 96.81 99 SER A O 1
ATOM 739 N N . ALA A 1 100 ? 11.536 -8.683 -14.488 1.00 96.75 100 ALA A N 1
ATOM 740 C CA . ALA A 1 100 ? 10.502 -9.555 -15.043 1.00 96.75 100 ALA A CA 1
ATOM 741 C C . ALA A 1 100 ? 9.095 -9.230 -14.505 1.00 96.75 100 ALA A C 1
ATOM 743 O O . ALA A 1 100 ? 8.105 -9.772 -14.995 1.00 96.75 100 ALA A O 1
ATOM 744 N N . LEU A 1 101 ? 8.986 -8.365 -13.489 1.00 97.50 101 LEU A N 1
ATOM 745 C CA . LEU A 1 101 ? 7.693 -7.925 -12.983 1.00 97.50 101 LEU A CA 1
ATOM 746 C C . LEU A 1 101 ? 7.080 -6.930 -13.969 1.00 97.50 101 LEU A C 1
ATOM 748 O O . LEU A 1 101 ? 7.650 -5.877 -14.240 1.00 97.50 101 LEU A O 1
ATOM 752 N N . SER A 1 102 ? 5.893 -7.257 -14.472 1.00 97.19 102 SER A N 1
ATOM 753 C CA . SER A 1 102 ? 5.113 -6.340 -15.298 1.00 97.19 102 SER A CA 1
ATOM 754 C C . SER A 1 102 ? 4.605 -5.151 -14.473 1.00 97.19 102 SER A C 1
ATOM 756 O O . SER A 1 102 ? 3.971 -5.382 -13.439 1.00 97.19 102 SER A O 1
ATOM 758 N N . PRO A 1 103 ? 4.789 -3.891 -14.918 1.00 96.50 103 PRO A N 1
ATOM 759 C CA . PRO A 1 103 ? 4.245 -2.729 -14.213 1.00 96.50 103 PRO A CA 1
ATOM 760 C C . PRO A 1 103 ? 2.714 -2.770 -14.107 1.00 96.50 103 PRO A C 1
ATOM 762 O O . PRO A 1 103 ? 2.152 -2.352 -13.099 1.00 96.50 103 PRO A O 1
ATOM 765 N N . TRP A 1 104 ? 2.018 -3.400 -15.057 1.00 96.44 104 TRP A N 1
ATOM 766 C CA . TRP A 1 104 ? 0.567 -3.616 -14.967 1.00 96.44 104 TRP A CA 1
ATOM 767 C C . TRP A 1 104 ? 0.149 -4.668 -13.930 1.00 96.44 104 TRP A C 1
ATOM 769 O O . TRP A 1 104 ? -1.011 -4.693 -13.527 1.00 96.44 104 TRP A O 1
ATOM 779 N N . ALA A 1 105 ? 1.054 -5.533 -13.464 1.00 96.94 105 ALA A N 1
ATOM 780 C CA . ALA A 1 105 ? 0.727 -6.481 -12.395 1.00 96.94 105 ALA A CA 1
ATOM 781 C C . ALA A 1 105 ? 0.524 -5.776 -11.042 1.00 96.94 105 ALA A C 1
ATOM 783 O O . ALA A 1 105 ? -0.245 -6.259 -10.209 1.00 96.94 105 ALA A O 1
ATOM 784 N N . VAL A 1 106 ? 1.183 -4.627 -10.855 1.00 97.19 106 VAL A N 1
ATOM 785 C CA . VAL A 1 106 ? 1.165 -3.835 -9.616 1.00 97.19 106 VAL A CA 1
ATOM 786 C C . VAL A 1 106 ? 0.495 -2.470 -9.759 1.00 97.19 106 VAL A C 1
ATOM 788 O O . VAL A 1 106 ? 0.209 -1.866 -8.737 1.00 97.19 106 VAL A O 1
ATOM 791 N N . ALA A 1 107 ? 0.234 -1.990 -10.978 1.00 95.94 107 ALA A N 1
ATOM 792 C CA . ALA A 1 107 ? -0.391 -0.689 -11.255 1.00 95.94 107 ALA A CA 1
ATOM 793 C C . ALA A 1 107 ? -1.382 -0.741 -12.443 1.00 95.94 107 ALA A C 1
ATOM 795 O O . ALA A 1 107 ? -1.555 0.236 -13.176 1.00 95.94 107 ALA A O 1
ATOM 796 N N . GLY A 1 108 ? -1.981 -1.911 -12.698 1.00 93.38 108 GLY A N 1
ATOM 797 C CA . GLY A 1 108 ? -2.864 -2.170 -13.847 1.00 93.38 108 GLY A CA 1
ATOM 798 C C . GLY A 1 108 ? -4.319 -2.498 -13.500 1.00 93.38 108 GLY A C 1
ATOM 799 O O . GLY A 1 108 ? -5.042 -2.997 -14.362 1.00 93.38 108 GLY A O 1
ATOM 800 N N . GLY A 1 109 ? -4.763 -2.251 -12.265 1.00 92.12 109 GLY A N 1
ATOM 801 C CA . GLY A 1 109 ? -6.155 -2.408 -11.832 1.00 92.12 109 GLY A CA 1
ATOM 802 C C . GLY A 1 109 ? -6.457 -3.700 -11.071 1.00 92.12 109 GLY A C 1
ATOM 803 O O . GLY A 1 109 ? -7.617 -3.970 -10.749 1.00 92.12 109 GLY A O 1
ATOM 804 N N . ASN A 1 110 ? -5.445 -4.511 -10.748 1.00 94.88 110 ASN A N 1
ATOM 805 C CA . ASN A 1 110 ? -5.619 -5.586 -9.775 1.00 94.88 110 ASN A CA 1
ATOM 806 C C . ASN A 1 110 ? -5.560 -4.998 -8.360 1.00 94.88 110 ASN A C 1
ATOM 808 O O . ASN A 1 110 ? -4.524 -5.038 -7.696 1.00 94.88 110 ASN A O 1
ATOM 812 N N . LEU A 1 111 ? -6.704 -4.495 -7.896 1.00 94.44 111 LEU A N 1
ATOM 813 C CA . LEU A 1 111 ? -6.811 -3.762 -6.634 1.00 94.44 111 LEU A CA 1
ATOM 814 C C . LEU A 1 111 ? -6.331 -4.554 -5.406 1.00 94.44 111 LEU A C 1
ATOM 816 O O . LEU A 1 111 ? -5.895 -3.951 -4.437 1.00 94.44 111 LEU A O 1
ATOM 820 N N . ASN A 1 112 ? -6.345 -5.893 -5.428 1.00 96.06 112 ASN A N 1
ATOM 821 C CA . ASN A 1 112 ? -5.795 -6.691 -4.323 1.00 96.06 112 ASN A CA 1
ATOM 822 C C . ASN A 1 112 ? -4.260 -6.693 -4.302 1.00 96.06 112 ASN A C 1
ATOM 824 O O . ASN A 1 112 ? -3.667 -6.645 -3.226 1.00 96.06 112 ASN A O 1
ATOM 828 N N . ALA A 1 113 ? -3.622 -6.743 -5.476 1.00 96.88 113 ALA A N 1
ATOM 829 C CA . ALA A 1 113 ? -2.170 -6.624 -5.575 1.00 96.88 113 ALA A CA 1
ATOM 830 C C . ALA A 1 113 ? -1.727 -5.197 -5.224 1.00 96.88 113 ALA A C 1
ATOM 832 O O . ALA A 1 113 ? -0.827 -5.022 -4.408 1.00 96.88 113 ALA A O 1
ATOM 833 N N . GLU A 1 114 ? -2.417 -4.188 -5.761 1.00 96.81 114 GLU A N 1
ATOM 834 C CA . GLU A 1 114 ? -2.182 -2.773 -5.442 1.00 96.81 114 GLU A CA 1
ATOM 835 C C . GLU A 1 114 ? -2.363 -2.480 -3.950 1.00 96.81 114 GLU A C 1
ATOM 837 O O . GLU A 1 114 ? -1.536 -1.794 -3.357 1.00 96.81 114 GLU A O 1
ATOM 842 N N . PHE A 1 115 ? -3.397 -3.041 -3.316 1.00 96.00 115 PHE A N 1
ATOM 843 C CA . PHE A 1 115 ? -3.608 -2.908 -1.876 1.00 96.00 1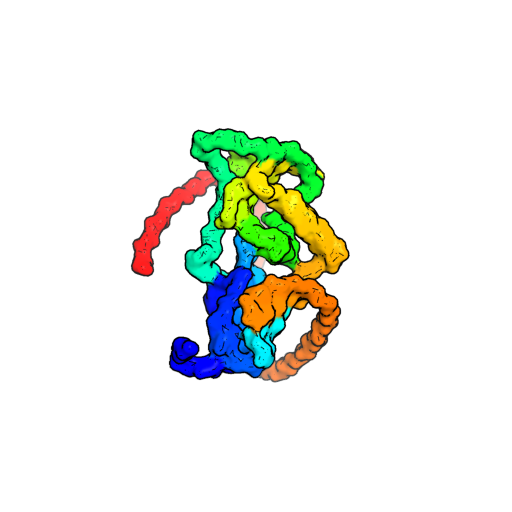15 PHE A CA 1
ATOM 844 C C . PHE A 1 115 ? -2.469 -3.533 -1.070 1.00 96.00 115 PHE A C 1
ATOM 846 O O . PHE A 1 115 ? -2.003 -2.935 -0.104 1.00 96.00 115 PHE A O 1
ATOM 853 N N . HIS A 1 116 ? -1.977 -4.710 -1.474 1.00 96.94 116 HIS A N 1
ATOM 854 C CA . HIS A 1 116 ? -0.830 -5.319 -0.805 1.00 96.94 116 HIS A CA 1
ATOM 855 C C . HIS A 1 116 ? 0.440 -4.478 -0.944 1.00 96.94 116 HIS A C 1
ATOM 857 O O . HIS A 1 116 ? 1.149 -4.295 0.046 1.00 96.94 116 HIS A O 1
ATOM 863 N N . VAL A 1 117 ? 0.723 -3.961 -2.143 1.00 97.19 117 VAL A N 1
ATOM 864 C CA . VAL A 1 117 ? 1.863 -3.060 -2.372 1.00 97.19 117 VAL A CA 1
ATOM 865 C C . VAL A 1 117 ? 1.718 -1.806 -1.508 1.00 97.19 117 VAL A C 1
ATOM 867 O O . VAL A 1 117 ? 2.638 -1.484 -0.767 1.00 97.19 117 VAL A O 1
ATOM 870 N N . GLY A 1 118 ? 0.544 -1.170 -1.505 1.00 94.94 118 GLY A N 1
ATOM 871 C CA . GLY A 1 118 ? 0.273 0.018 -0.693 1.00 94.94 118 GLY A CA 1
ATOM 872 C C . GLY A 1 118 ? 0.393 -0.197 0.819 1.00 94.94 118 GLY A C 1
ATOM 873 O O . GLY A 1 118 ? 0.778 0.727 1.529 1.00 94.94 118 GLY A O 1
ATOM 874 N N . LEU A 1 119 ? 0.105 -1.405 1.319 1.00 93.62 119 LEU A N 1
ATOM 875 C CA . LEU A 1 119 ? 0.320 -1.757 2.727 1.00 93.62 119 LEU A CA 1
ATOM 876 C C . LEU A 1 119 ? 1.793 -2.024 3.060 1.00 93.62 119 LEU A C 1
ATOM 878 O O . LEU A 1 119 ? 2.254 -1.664 4.138 1.00 93.62 119 LEU A O 1
ATOM 882 N N . THR A 1 120 ? 2.526 -2.684 2.162 1.00 95.25 120 THR A N 1
ATOM 883 C CA . THR A 1 120 ? 3.866 -3.221 2.465 1.00 95.25 120 THR A CA 1
ATOM 884 C C . THR A 1 120 ? 5.024 -2.357 1.977 1.00 95.25 120 THR A C 1
ATOM 886 O O . THR A 1 120 ? 6.154 -2.565 2.416 1.00 95.25 120 THR A O 1
ATOM 889 N N . VAL A 1 121 ? 4.755 -1.376 1.114 1.00 96.00 121 VAL A N 1
ATOM 890 C CA . VAL A 1 121 ? 5.729 -0.407 0.599 1.00 96.00 121 VAL A CA 1
ATOM 891 C C . VAL A 1 121 ? 5.225 1.008 0.917 1.00 96.00 121 VAL A C 1
ATOM 893 O O . VAL A 1 121 ? 4.730 1.712 0.034 1.00 96.00 121 VAL A O 1
ATOM 896 N N . PRO A 1 122 ? 5.293 1.438 2.190 1.00 91.25 122 PRO A N 1
ATOM 897 C CA . PRO A 1 122 ? 4.747 2.724 2.610 1.00 91.25 122 PRO A CA 1
ATOM 898 C C . PRO A 1 122 ? 5.425 3.890 1.880 1.00 91.25 122 PRO A C 1
ATOM 900 O O . PRO A 1 122 ? 6.624 3.849 1.576 1.00 91.25 122 PRO A O 1
ATOM 903 N N . GLY A 1 123 ? 4.628 4.914 1.584 1.00 90.69 123 GLY A N 1
ATOM 904 C CA . GLY A 1 123 ? 5.034 6.134 0.884 1.00 90.69 123 GLY A CA 1
ATOM 905 C C . GLY A 1 123 ? 5.277 5.990 -0.621 1.00 90.69 123 GLY A C 1
ATOM 906 O O . GLY A 1 123 ? 5.413 6.990 -1.320 1.00 90.69 123 GLY A O 1
ATOM 907 N N . ALA A 1 124 ? 5.291 4.769 -1.168 1.00 94.69 124 ALA A N 1
ATOM 908 C CA . ALA A 1 124 ? 5.378 4.597 -2.612 1.00 94.69 124 ALA A CA 1
ATOM 909 C C . ALA A 1 124 ? 4.069 5.036 -3.283 1.00 94.69 124 ALA A C 1
ATOM 911 O O . ALA A 1 124 ? 2.986 4.549 -2.955 1.00 94.69 124 ALA A O 1
ATOM 912 N N . CYS A 1 125 ? 4.184 5.910 -4.274 1.00 94.00 125 CYS A N 1
ATOM 913 C CA . CYS A 1 125 ? 3.110 6.314 -5.176 1.00 94.00 125 CYS A CA 1
ATOM 914 C C . CYS A 1 125 ? 3.543 6.115 -6.626 1.00 94.00 125 CYS A C 1
ATOM 916 O O . CYS A 1 125 ? 4.739 5.996 -6.906 1.00 94.00 125 CYS A O 1
ATOM 918 N N . PHE A 1 126 ? 2.582 6.083 -7.552 1.00 94.69 126 PHE A N 1
ATOM 919 C CA . PHE A 1 126 ? 2.888 5.939 -8.971 1.00 94.69 126 PHE A CA 1
ATOM 920 C C . PHE A 1 126 ? 2.069 6.855 -9.875 1.00 94.69 126 PHE A C 1
ATOM 922 O O . PHE A 1 126 ? 0.965 7.285 -9.534 1.00 94.69 126 PHE A O 1
ATOM 929 N N . ALA A 1 127 ? 2.608 7.101 -11.065 1.00 92.50 127 ALA A N 1
ATOM 930 C CA . ALA A 1 127 ? 1.904 7.693 -12.190 1.00 92.50 127 ALA A CA 1
ATOM 931 C C . ALA A 1 127 ? 2.294 6.977 -13.485 1.00 92.50 127 ALA A C 1
ATOM 933 O O . ALA A 1 127 ? 3.402 6.467 -13.629 1.00 92.50 127 ALA A O 1
ATOM 934 N N . TRP A 1 128 ? 1.370 6.942 -14.440 1.00 92.38 128 TRP A N 1
ATOM 935 C CA . TRP A 1 128 ? 1.661 6.466 -15.787 1.00 92.38 128 TRP A CA 1
ATOM 936 C C . TRP A 1 128 ? 2.040 7.645 -16.681 1.00 92.38 128 TRP A C 1
ATOM 938 O O . TRP A 1 128 ? 1.226 8.547 -16.894 1.00 92.38 128 TRP A O 1
ATOM 948 N N . ASP A 1 129 ? 3.237 7.595 -17.260 1.00 88.06 129 ASP A N 1
ATOM 949 C CA . ASP A 1 129 ? 3.618 8.438 -18.385 1.00 88.06 129 ASP A CA 1
ATOM 950 C C . ASP A 1 129 ? 3.165 7.766 -19.691 1.00 88.06 129 ASP A C 1
ATOM 952 O O . ASP A 1 129 ? 3.710 6.753 -20.142 1.00 88.06 129 ASP A O 1
ATOM 956 N N . ALA A 1 130 ? 2.122 8.348 -20.285 1.00 80.19 130 ALA A N 1
ATOM 957 C CA . ALA A 1 130 ? 1.555 7.947 -21.570 1.00 80.19 130 ALA A CA 1
ATOM 958 C C . ALA A 1 130 ? 1.911 8.924 -22.707 1.00 80.19 130 ALA A C 1
ATOM 960 O O . ALA A 1 130 ? 1.307 8.867 -23.781 1.00 80.19 130 ALA A O 1
ATOM 961 N N . SER A 1 131 ? 2.855 9.848 -22.484 1.00 86.06 131 SER A N 1
ATOM 962 C CA . SER A 1 131 ? 3.295 10.810 -23.503 1.00 86.06 131 SER A CA 1
ATOM 963 C C . SER A 1 131 ? 3.999 10.134 -24.682 1.00 86.06 131 SER A C 1
ATOM 965 O O . SER A 1 131 ? 3.936 10.631 -25.808 1.00 86.06 131 SER A O 1
ATOM 967 N N . GLY A 1 132 ? 4.654 8.997 -24.427 1.00 81.62 132 GLY A N 1
ATOM 968 C CA . GLY A 1 132 ? 5.518 8.320 -25.388 1.00 81.62 132 GLY A CA 1
ATOM 969 C C . GLY A 1 132 ? 6.898 8.965 -25.547 1.00 81.62 132 GLY A C 1
ATOM 970 O O . GLY A 1 132 ? 7.655 8.530 -26.410 1.00 81.62 132 GLY A O 1
ATOM 971 N N . GLU A 1 133 ? 7.227 9.998 -24.760 1.00 84.31 133 GLU A N 1
ATOM 972 C CA . GLU A 1 133 ? 8.501 10.723 -24.859 1.00 84.31 133 GLU A CA 1
ATOM 973 C C . GLU A 1 133 ? 9.687 9.860 -24.413 1.00 84.31 133 GLU A C 1
ATOM 975 O O . GLU A 1 133 ? 10.732 9.849 -25.062 1.00 84.31 133 GLU A O 1
ATOM 980 N N . HIS A 1 134 ? 9.505 9.099 -23.333 1.00 83.06 134 HIS A N 1
ATOM 981 C CA . HIS A 1 134 ? 10.553 8.259 -22.757 1.00 83.06 134 HIS A CA 1
ATOM 982 C C . HIS A 1 134 ? 10.494 6.809 -23.247 1.00 83.06 134 HIS A C 1
ATOM 984 O O . HIS A 1 134 ? 11.516 6.209 -23.575 1.00 83.06 134 HIS A O 1
ATOM 990 N N . ALA A 1 135 ? 9.288 6.247 -23.283 1.00 87.31 135 ALA A N 1
ATOM 991 C CA . ALA A 1 135 ? 8.993 4.890 -23.716 1.00 87.31 135 ALA A CA 1
ATOM 992 C C . ALA A 1 135 ? 7.524 4.813 -24.167 1.00 87.31 135 ALA A C 1
ATOM 994 O O . ALA A 1 135 ? 6.720 5.637 -23.725 1.00 87.31 135 ALA A O 1
ATOM 995 N N . PRO A 1 136 ? 7.132 3.825 -24.995 1.00 90.88 136 PRO A N 1
ATOM 996 C CA . PRO A 1 136 ? 5.729 3.585 -25.343 1.00 90.88 136 PRO A CA 1
ATOM 997 C C . PRO A 1 136 ? 4.769 3.552 -24.145 1.00 90.88 136 PRO A C 1
ATOM 999 O O . PRO A 1 136 ? 3.634 4.013 -24.261 1.00 90.88 136 PRO A O 1
ATOM 1002 N N . ALA A 1 137 ? 5.223 3.027 -23.005 1.00 91.81 137 ALA A N 1
ATOM 1003 C CA . ALA A 1 137 ? 4.593 3.235 -21.708 1.00 91.81 137 ALA A CA 1
ATOM 1004 C C . ALA A 1 137 ? 5.666 3.247 -20.615 1.00 91.81 137 ALA A C 1
ATOM 1006 O O . ALA A 1 137 ? 6.556 2.391 -20.614 1.00 91.81 137 ALA A O 1
ATOM 1007 N N . ARG A 1 138 ? 5.554 4.187 -19.675 1.00 94.31 138 ARG A N 1
ATOM 1008 C CA . ARG A 1 138 ? 6.418 4.274 -18.496 1.00 94.31 138 ARG A CA 1
ATOM 1009 C C . ARG A 1 138 ? 5.574 4.365 -17.229 1.00 94.31 138 ARG A C 1
ATOM 1011 O O . ARG A 1 138 ? 4.588 5.097 -17.188 1.00 94.31 138 ARG A O 1
ATOM 1018 N N . LEU A 1 139 ? 5.974 3.621 -16.203 1.00 95.50 139 LEU A N 1
ATOM 1019 C CA . LEU A 1 139 ? 5.481 3.793 -14.839 1.00 95.50 139 LEU A CA 1
ATOM 1020 C C . LEU A 1 139 ? 6.521 4.588 -14.047 1.00 95.50 139 LEU A C 1
ATOM 1022 O O . LEU A 1 139 ? 7.642 4.110 -13.865 1.00 95.50 139 LEU A O 1
ATOM 1026 N N . ASP A 1 140 ? 6.140 5.767 -13.573 1.00 95.19 140 ASP A N 1
ATOM 1027 C CA . ASP A 1 140 ? 6.919 6.561 -12.630 1.00 95.19 140 ASP A CA 1
ATOM 1028 C C . ASP A 1 140 ? 6.514 6.189 -11.208 1.00 95.19 140 ASP A C 1
ATOM 1030 O O . ASP A 1 140 ? 5.328 6.097 -10.895 1.00 95.19 140 ASP A O 1
ATOM 1034 N N . VAL A 1 141 ? 7.503 5.987 -10.345 1.00 95.94 141 VAL A N 1
ATOM 1035 C CA . VAL A 1 141 ? 7.334 5.659 -8.932 1.00 95.94 141 VAL A CA 1
ATOM 1036 C C . VAL A 1 141 ? 8.125 6.657 -8.101 1.00 95.94 141 VAL A C 1
ATOM 1038 O O . VAL A 1 141 ? 9.298 6.903 -8.385 1.00 95.94 141 VAL A O 1
ATOM 1041 N N . ALA A 1 142 ? 7.509 7.191 -7.053 1.00 94.06 142 ALA A N 1
ATOM 1042 C CA . ALA A 1 142 ? 8.151 8.114 -6.125 1.00 94.06 142 ALA A CA 1
ATOM 1043 C C . ALA A 1 142 ? 7.836 7.749 -4.672 1.00 94.06 142 ALA A C 1
ATOM 1045 O O . ALA A 1 142 ? 6.795 7.159 -4.379 1.00 94.06 142 ALA A O 1
ATOM 1046 N N . ASP A 1 143 ? 8.746 8.110 -3.775 1.00 92.19 143 ASP A N 1
ATOM 1047 C CA . ASP A 1 143 ? 8.528 8.114 -2.332 1.00 92.19 143 ASP A CA 1
ATOM 1048 C C . ASP A 1 143 ? 7.948 9.473 -1.919 1.00 92.19 143 ASP A C 1
ATOM 1050 O O . ASP A 1 143 ? 8.581 10.506 -2.126 1.00 92.19 143 ASP A O 1
ATOM 1054 N N . ASP A 1 144 ? 6.754 9.495 -1.335 1.00 87.50 144 ASP A N 1
ATOM 1055 C CA . ASP A 1 144 ? 6.128 10.726 -0.840 1.00 87.50 144 ASP A CA 1
ATOM 1056 C C . ASP A 1 144 ? 6.803 11.287 0.428 1.00 87.50 144 ASP A C 1
ATOM 1058 O O . ASP A 1 144 ? 6.553 12.433 0.808 1.00 87.50 144 ASP A O 1
ATOM 1062 N N . THR A 1 145 ? 7.710 10.519 1.045 1.00 85.62 145 THR A N 1
ATOM 1063 C CA . THR A 1 145 ? 8.458 10.909 2.249 1.00 85.62 145 THR A CA 1
ATOM 1064 C C . THR A 1 145 ? 9.924 11.263 1.995 1.00 85.62 145 THR A C 1
ATOM 1066 O O . THR A 1 145 ? 10.610 11.734 2.907 1.00 85.62 145 THR A O 1
ATOM 1069 N N . GLY A 1 146 ? 10.438 11.050 0.780 1.00 87.25 146 GLY A N 1
ATOM 1070 C CA . GLY A 1 146 ? 11.873 11.139 0.521 1.00 87.25 146 GLY A CA 1
ATOM 1071 C C . GLY A 1 146 ? 12.255 11.273 -0.954 1.00 87.25 146 GLY A C 1
ATOM 1072 O O . GLY A 1 146 ? 11.404 11.310 -1.831 1.00 87.25 146 GLY A O 1
ATOM 1073 N N . PRO A 1 147 ? 13.561 11.344 -1.262 1.00 90.81 147 PRO A N 1
ATOM 1074 C CA . PRO A 1 147 ? 14.039 11.603 -2.621 1.00 90.81 147 PRO A CA 1
ATOM 1075 C C . PRO A 1 147 ? 14.096 10.344 -3.505 1.00 90.81 147 PRO A C 1
ATOM 1077 O O . PRO A 1 147 ? 14.660 10.394 -4.597 1.00 90.81 147 PRO A O 1
ATOM 1080 N N . SER A 1 148 ? 13.582 9.204 -3.034 1.00 93.81 148 SER A N 1
ATOM 1081 C CA . SER A 1 148 ? 13.677 7.939 -3.767 1.00 93.81 148 SER A CA 1
ATOM 1082 C C . SER A 1 148 ? 12.674 7.887 -4.911 1.00 93.81 148 SER A C 1
ATOM 1084 O O . SER A 1 148 ? 11.523 8.294 -4.762 1.00 93.81 148 SER A O 1
ATOM 1086 N N . TRP A 1 149 ? 13.098 7.346 -6.049 1.00 94.94 149 TRP A N 1
ATOM 1087 C CA . TRP A 1 149 ? 12.246 7.191 -7.224 1.00 94.94 149 TRP A CA 1
ATOM 1088 C C . TRP A 1 149 ? 12.683 6.004 -8.083 1.00 94.94 149 TRP A C 1
ATOM 1090 O O . TRP A 1 149 ? 13.829 5.544 -8.017 1.00 94.94 149 TRP A O 1
ATOM 1100 N N . ALA A 1 150 ? 11.764 5.524 -8.917 1.00 96.44 150 ALA A N 1
ATOM 1101 C CA . ALA A 1 150 ? 12.040 4.553 -9.964 1.00 96.44 150 ALA A CA 1
ATOM 1102 C C . ALA A 1 150 ? 11.206 4.842 -11.222 1.00 96.44 150 ALA A C 1
ATOM 1104 O O . ALA A 1 150 ? 10.100 5.362 -11.130 1.00 96.44 150 ALA A O 1
ATOM 1105 N N . THR A 1 151 ? 11.719 4.474 -12.391 1.00 96.56 151 THR A N 1
ATOM 1106 C CA . THR A 1 151 ? 10.970 4.426 -13.650 1.00 96.56 151 THR A CA 1
ATOM 1107 C C . THR A 1 151 ? 11.015 3.013 -14.205 1.00 96.56 151 THR A C 1
ATOM 1109 O O . THR A 1 151 ? 12.067 2.369 -14.162 1.00 96.56 151 THR A O 1
ATOM 1112 N N . VAL A 1 152 ? 9.897 2.542 -14.751 1.00 97.12 152 VAL A N 1
ATOM 1113 C CA . VAL A 1 152 ? 9.784 1.223 -15.386 1.00 97.12 152 VAL A CA 1
ATOM 1114 C C . VAL A 1 152 ? 9.294 1.393 -16.811 1.00 97.12 152 VAL A C 1
ATOM 1116 O O . VAL A 1 152 ? 8.149 1.786 -17.036 1.00 97.12 152 VAL A O 1
ATOM 1119 N N . ASP A 1 153 ? 10.161 1.068 -17.763 1.00 95.62 153 ASP A N 1
ATOM 1120 C CA . ASP A 1 153 ? 9.928 1.294 -19.184 1.00 95.62 153 ASP A CA 1
ATOM 1121 C C . ASP A 1 153 ? 9.498 0.013 -19.882 1.00 95.62 153 ASP A C 1
ATOM 1123 O O . ASP A 1 153 ? 10.179 -1.019 -19.817 1.00 95.62 153 ASP A O 1
ATOM 1127 N N . TYR A 1 154 ? 8.388 0.113 -20.607 1.00 94.50 154 TYR A N 1
ATOM 1128 C CA . TYR A 1 154 ? 7.979 -0.869 -21.595 1.00 94.50 154 TYR A CA 1
ATOM 1129 C C . TYR A 1 154 ? 8.396 -0.408 -22.991 1.00 94.50 154 TYR A C 1
ATOM 1131 O O . TYR A 1 154 ? 7.962 0.640 -23.465 1.00 94.50 154 TYR A O 1
ATOM 1139 N N . ASP A 1 155 ? 9.200 -1.223 -23.670 1.00 90.88 155 ASP A N 1
ATOM 1140 C CA . ASP A 1 155 ? 9.774 -0.933 -24.990 1.00 90.88 155 ASP A CA 1
ATOM 1141 C C . ASP A 1 155 ? 8.788 -1.081 -26.167 1.00 90.88 155 ASP A C 1
ATOM 1143 O O . ASP A 1 155 ? 9.141 -0.804 -27.314 1.00 90.88 155 ASP A O 1
ATOM 1147 N N . GLY A 1 156 ? 7.549 -1.516 -25.911 1.00 87.81 156 GLY A N 1
ATOM 1148 C CA . GLY A 1 156 ? 6.550 -1.768 -26.952 1.00 87.81 156 GLY A CA 1
ATOM 1149 C C . GLY A 1 156 ? 6.695 -3.114 -27.671 1.00 87.81 156 GLY A C 1
ATOM 1150 O O . GLY A 1 156 ? 5.901 -3.404 -28.565 1.00 87.81 156 GLY A O 1
ATOM 1151 N N . GLN A 1 157 ? 7.685 -3.935 -27.311 1.00 86.75 157 GLN A N 1
ATOM 1152 C CA . GLN A 1 157 ? 8.028 -5.180 -28.005 1.00 86.75 157 GLN A CA 1
ATOM 1153 C C . GLN A 1 157 ? 8.030 -6.394 -27.072 1.00 86.75 157 GLN A C 1
ATOM 1155 O O . GLN A 1 157 ? 7.451 -7.430 -27.406 1.00 86.75 157 GLN A O 1
ATOM 1160 N N . HIS A 1 158 ? 8.635 -6.276 -25.890 1.00 84.00 158 HIS A N 1
ATOM 1161 C CA . HIS A 1 158 ? 8.861 -7.381 -24.966 1.00 84.00 158 HIS A CA 1
ATOM 1162 C C . HIS A 1 158 ? 8.032 -7.219 -23.689 1.00 84.00 158 HIS A C 1
ATOM 1164 O O . HIS A 1 158 ? 8.350 -6.438 -22.804 1.00 84.00 158 HIS A O 1
ATOM 1170 N N . ALA A 1 159 ? 6.962 -8.007 -23.560 1.00 85.12 159 ALA A N 1
ATOM 1171 C CA . ALA A 1 159 ? 6.078 -7.966 -22.389 1.00 85.12 159 ALA A CA 1
ATOM 1172 C C . ALA A 1 159 ? 6.604 -8.752 -21.166 1.00 85.12 159 ALA A C 1
ATOM 1174 O O . ALA A 1 159 ? 5.903 -8.858 -20.162 1.00 85.12 159 ALA A O 1
ATOM 1175 N N . GLU A 1 160 ? 7.813 -9.319 -21.247 1.00 89.62 160 GLU A N 1
ATOM 1176 C CA . GLU A 1 160 ? 8.411 -10.141 -20.182 1.00 89.62 160 GLU A CA 1
ATOM 1177 C C . GLU A 1 160 ? 9.616 -9.490 -19.496 1.00 89.62 160 GLU A C 1
ATOM 1179 O O . GLU A 1 160 ? 10.076 -9.986 -18.468 1.00 89.62 160 GLU A O 1
ATOM 1184 N N . ARG A 1 161 ? 10.164 -8.406 -20.059 1.00 93.69 161 ARG A N 1
ATOM 1185 C CA . ARG A 1 161 ? 11.305 -7.692 -19.482 1.00 93.69 161 ARG A CA 1
ATOM 1186 C C . ARG A 1 161 ? 11.129 -6.195 -19.622 1.00 93.69 161 ARG A C 1
ATOM 1188 O O . ARG A 1 161 ? 10.880 -5.700 -20.713 1.00 93.69 161 ARG A O 1
ATOM 1195 N N . PHE A 1 162 ? 11.345 -5.500 -18.517 1.00 96.31 162 PHE A N 1
ATOM 1196 C CA . PHE A 1 162 ? 11.187 -4.057 -18.407 1.00 96.31 162 PHE A CA 1
ATOM 1197 C C . PHE A 1 162 ? 12.502 -3.437 -17.957 1.00 96.31 162 PHE A C 1
ATOM 1199 O O . PHE A 1 162 ? 13.200 -4.008 -17.108 1.00 96.31 162 PHE A O 1
ATOM 1206 N N . THR A 1 163 ? 12.850 -2.289 -18.531 1.00 96.56 163 THR A N 1
ATOM 1207 C CA . THR A 1 163 ? 14.028 -1.532 -18.097 1.00 96.56 163 THR A CA 1
ATOM 1208 C C . THR A 1 163 ? 13.641 -0.711 -16.883 1.00 96.56 163 THR A C 1
ATOM 1210 O O . THR A 1 163 ? 12.684 0.056 -16.929 1.00 96.56 163 THR A O 1
ATOM 1213 N N . VAL A 1 164 ? 14.387 -0.871 -15.796 1.00 97.44 164 VAL A N 1
ATOM 1214 C CA . VAL A 1 164 ? 14.151 -0.161 -14.542 1.00 97.44 164 VAL A CA 1
ATOM 1215 C C . VAL A 1 164 ? 15.311 0.781 -14.300 1.00 97.44 164 VAL A C 1
ATOM 1217 O O . VAL A 1 164 ? 16.462 0.352 -14.331 1.00 97.44 164 VAL A O 1
ATOM 1220 N N . THR A 1 165 ? 15.016 2.046 -14.022 1.00 96.50 165 THR A N 1
ATOM 1221 C CA . THR A 1 165 ? 16.003 3.007 -13.515 1.00 96.50 165 THR A CA 1
ATOM 1222 C C . THR A 1 165 ? 15.547 3.492 -12.153 1.00 96.50 165 THR A C 1
ATOM 1224 O O . THR A 1 165 ? 14.406 3.907 -12.021 1.00 96.50 165 THR A O 1
ATOM 1227 N N . GLN A 1 166 ? 16.410 3.454 -11.140 1.00 96.12 166 GLN A N 1
ATOM 1228 C CA . GLN A 1 166 ? 16.059 3.903 -9.789 1.00 96.12 166 GLN A CA 1
ATOM 1229 C C . GLN A 1 166 ? 17.216 4.615 -9.085 1.00 96.12 166 GLN A C 1
ATOM 1231 O O . GLN A 1 166 ? 18.390 4.293 -9.307 1.00 96.12 166 GLN A O 1
ATOM 1236 N N . ALA A 1 167 ? 16.886 5.561 -8.209 1.00 93.81 167 ALA A N 1
ATOM 1237 C CA . ALA A 1 167 ? 17.835 6.313 -7.387 1.00 93.81 167 ALA A CA 1
ATOM 1238 C C . ALA A 1 167 ? 17.209 6.705 -6.036 1.00 93.81 167 ALA A C 1
ATOM 1240 O O . ALA A 1 167 ? 16.004 6.548 -5.834 1.00 93.81 167 ALA A O 1
ATOM 1241 N N . GLY A 1 168 ? 18.043 7.195 -5.118 1.00 92.50 168 GLY A N 1
ATOM 1242 C CA . GLY A 1 168 ? 17.670 7.509 -3.742 1.00 92.50 168 GLY A CA 1
ATOM 1243 C C . GLY A 1 168 ? 18.018 6.420 -2.718 1.00 92.50 168 GLY A C 1
ATOM 1244 O O . GLY A 1 168 ? 18.481 5.330 -3.079 1.00 92.50 168 GLY A O 1
ATOM 1245 N N . PRO A 1 169 ? 17.804 6.711 -1.419 1.00 93.25 169 PRO A N 1
ATOM 1246 C CA . PRO A 1 169 ? 18.089 5.791 -0.316 1.00 93.25 169 PRO A CA 1
ATOM 1247 C C . PRO A 1 169 ? 17.321 4.466 -0.380 1.00 93.25 169 PRO A C 1
ATOM 1249 O O . PRO A 1 169 ? 17.804 3.459 0.139 1.00 93.25 169 PRO A O 1
ATOM 1252 N N . ARG A 1 170 ? 16.137 4.457 -1.006 1.00 94.94 170 ARG A N 1
ATOM 1253 C CA . ARG A 1 170 ? 15.301 3.265 -1.193 1.00 94.94 170 ARG A CA 1
ATOM 1254 C C . ARG A 1 170 ? 15.354 2.778 -2.632 1.00 94.94 170 ARG A C 1
ATOM 1256 O O . ARG A 1 170 ? 15.365 3.560 -3.580 1.00 94.94 170 ARG A O 1
ATOM 1263 N N . ARG A 1 171 ? 15.313 1.457 -2.801 1.00 96.69 171 ARG A N 1
ATOM 1264 C CA . ARG A 1 171 ? 15.146 0.804 -4.105 1.00 96.69 171 ARG A CA 1
ATOM 1265 C C . ARG A 1 171 ? 13.680 0.449 -4.284 1.00 96.69 171 ARG A C 1
ATOM 1267 O O . ARG A 1 171 ? 13.291 -0.700 -4.109 1.00 96.69 171 ARG A O 1
ATOM 1274 N N . LEU A 1 172 ? 12.861 1.462 -4.575 1.00 97.25 172 LEU A N 1
ATOM 1275 C CA . LEU A 1 172 ? 11.400 1.333 -4.567 1.00 97.25 172 LEU A CA 1
ATOM 1276 C C . LEU A 1 172 ? 10.905 0.209 -5.480 1.00 97.25 172 LEU A C 1
ATOM 1278 O O . LEU A 1 172 ? 10.019 -0.544 -5.086 1.00 97.25 172 LEU A O 1
ATOM 1282 N N . TRP A 1 173 ? 11.493 0.041 -6.669 1.00 98.12 173 TRP A N 1
ATOM 1283 C CA . TRP A 1 173 ? 11.069 -1.039 -7.559 1.00 98.12 173 TRP A CA 1
ATOM 1284 C C . TRP A 1 173 ? 11.440 -2.426 -7.024 1.00 98.12 173 TRP A C 1
ATOM 1286 O O . TRP A 1 173 ? 10.678 -3.380 -7.196 1.00 98.12 173 TRP A O 1
ATOM 1296 N N . ASP A 1 174 ? 12.573 -2.548 -6.332 1.00 98.38 174 ASP A N 1
ATOM 1297 C CA . ASP A 1 174 ? 12.980 -3.801 -5.692 1.00 98.38 174 ASP A CA 1
ATOM 1298 C C . ASP A 1 174 ? 12.042 -4.129 -4.516 1.00 98.38 174 ASP A C 1
ATOM 1300 O O . ASP A 1 174 ? 11.607 -5.273 -4.377 1.00 98.38 174 ASP A O 1
ATOM 1304 N N . GLU A 1 175 ? 11.661 -3.124 -3.717 1.00 98.44 175 GLU A N 1
ATOM 1305 C CA . GLU A 1 175 ? 10.666 -3.253 -2.642 1.00 98.44 175 GLU A CA 1
ATOM 1306 C C . GLU A 1 175 ? 9.296 -3.688 -3.188 1.00 98.44 175 GLU A C 1
ATOM 1308 O O . GLU A 1 175 ? 8.705 -4.642 -2.680 1.00 98.44 175 GLU A O 1
ATOM 1313 N N . ILE A 1 176 ? 8.820 -3.059 -4.269 1.00 98.62 176 ILE A N 1
ATOM 1314 C CA . ILE A 1 176 ? 7.563 -3.419 -4.950 1.00 98.62 176 ILE A CA 1
ATOM 1315 C C . ILE A 1 176 ? 7.638 -4.836 -5.527 1.00 98.62 176 ILE A C 1
ATOM 1317 O O . ILE A 1 176 ? 6.690 -5.614 -5.400 1.00 98.62 176 ILE A O 1
ATOM 1321 N N . THR A 1 177 ? 8.774 -5.210 -6.120 1.00 98.62 177 THR A N 1
ATOM 1322 C CA . THR A 1 177 ? 8.989 -6.563 -6.651 1.00 98.62 177 THR A CA 1
ATOM 1323 C C . THR A 1 177 ? 8.935 -7.607 -5.537 1.00 98.62 177 THR A C 1
ATOM 1325 O O . THR A 1 177 ? 8.275 -8.643 -5.682 1.00 98.62 177 THR A O 1
ATOM 1328 N N . ALA A 1 178 ? 9.575 -7.328 -4.400 1.00 98.44 178 ALA A N 1
ATOM 1329 C CA . ALA A 1 178 ? 9.534 -8.190 -3.225 1.00 98.44 178 ALA A CA 1
ATOM 1330 C C . ALA A 1 178 ? 8.116 -8.291 -2.637 1.00 98.44 178 ALA A C 1
ATOM 1332 O O . ALA A 1 178 ? 7.663 -9.394 -2.323 1.00 98.44 178 ALA A O 1
ATOM 1333 N N . ALA A 1 179 ? 7.393 -7.171 -2.547 1.00 98.00 179 ALA A N 1
ATOM 1334 C CA . ALA A 1 179 ? 6.005 -7.125 -2.097 1.00 98.00 179 ALA A CA 1
ATOM 1335 C C . ALA A 1 179 ? 5.083 -7.961 -2.998 1.00 98.00 179 ALA A C 1
ATOM 1337 O O . ALA A 1 179 ? 4.358 -8.828 -2.512 1.00 98.00 179 ALA A O 1
ATOM 1338 N N . HIS A 1 180 ? 5.150 -7.783 -4.320 1.00 98.38 180 HIS A N 1
ATOM 1339 C CA . HIS A 1 180 ? 4.343 -8.572 -5.255 1.00 98.38 180 HIS A CA 1
ATOM 1340 C C . HIS A 1 180 ? 4.671 -10.071 -5.175 1.00 98.38 180 HIS A C 1
ATOM 1342 O O . HIS A 1 180 ? 3.768 -10.903 -5.100 1.00 98.38 180 HIS A O 1
ATOM 1348 N N . THR A 1 181 ? 5.957 -10.426 -5.104 1.00 98.31 181 THR A N 1
ATOM 1349 C CA . THR A 1 181 ? 6.387 -11.826 -4.935 1.00 98.31 181 THR A CA 1
ATOM 1350 C C . THR A 1 181 ? 5.820 -12.425 -3.644 1.00 98.31 181 THR A C 1
ATOM 1352 O O . THR A 1 181 ? 5.312 -13.551 -3.630 1.00 98.31 181 THR A O 1
ATOM 1355 N N . ARG A 1 182 ? 5.850 -11.658 -2.546 1.00 97.56 182 ARG A N 1
ATOM 1356 C CA . ARG A 1 182 ? 5.247 -12.060 -1.272 1.00 97.56 182 ARG A CA 1
ATOM 1357 C C . ARG A 1 182 ? 3.741 -12.272 -1.413 1.00 97.56 182 ARG A C 1
ATOM 1359 O O . ARG A 1 182 ? 3.251 -13.316 -0.986 1.00 97.56 182 ARG A O 1
ATOM 1366 N N . TRP A 1 183 ? 3.017 -11.346 -2.033 1.00 97.50 183 TRP A N 1
ATOM 1367 C CA . TRP A 1 183 ? 1.582 -11.483 -2.297 1.00 97.50 183 TRP A CA 1
ATOM 1368 C C . TRP A 1 183 ? 1.240 -12.776 -3.044 1.00 97.50 183 TRP A C 1
ATOM 1370 O O . TRP A 1 183 ? 0.318 -13.497 -2.655 1.00 97.50 183 TRP A O 1
ATOM 1380 N N . GLU A 1 184 ? 2.011 -13.114 -4.079 1.00 97.81 184 GLU A N 1
ATOM 1381 C CA . GLU A 1 184 ? 1.833 -14.357 -4.829 1.00 97.81 184 GLU A CA 1
ATOM 1382 C C . GLU A 1 184 ? 2.070 -15.589 -3.950 1.00 97.81 184 GLU A C 1
ATOM 1384 O O . GLU A 1 184 ? 1.224 -16.486 -3.918 1.00 97.81 184 GLU A O 1
ATOM 1389 N N . SER A 1 185 ? 3.154 -15.603 -3.166 1.00 97.06 185 SER A N 1
ATOM 1390 C CA . SER A 1 185 ? 3.454 -16.691 -2.220 1.00 97.06 185 SER A CA 1
ATOM 1391 C C . SER A 1 185 ? 2.405 -16.866 -1.115 1.00 97.06 185 SER A C 1
ATOM 1393 O O . SER A 1 185 ? 2.187 -17.982 -0.645 1.00 97.06 185 SER A O 1
ATOM 1395 N N . LEU A 1 186 ? 1.713 -15.788 -0.728 1.00 95.44 186 LEU A N 1
ATOM 1396 C CA . LEU A 1 186 ? 0.590 -15.821 0.216 1.00 95.44 186 LEU A CA 1
ATOM 1397 C C . LEU A 1 186 ? -0.705 -16.355 -0.423 1.00 95.44 186 LEU A C 1
ATOM 1399 O O . LEU A 1 186 ? -1.734 -16.445 0.247 1.00 95.44 186 LEU A O 1
ATOM 1403 N N . GLY A 1 187 ? -0.675 -16.711 -1.710 1.00 96.94 187 GLY A N 1
ATOM 1404 C CA . GLY A 1 187 ? -1.833 -17.207 -2.444 1.00 96.94 187 GLY A CA 1
ATOM 1405 C C . GLY A 1 187 ? -2.742 -16.096 -2.961 1.00 96.94 187 GLY A C 1
ATOM 1406 O O . GLY A 1 187 ? -3.933 -16.338 -3.149 1.00 96.94 187 GLY A O 1
ATOM 1407 N N . ARG A 1 188 ? -2.188 -14.900 -3.208 1.00 96.56 188 ARG A N 1
ATOM 1408 C CA . ARG A 1 188 ? -2.896 -13.746 -3.784 1.00 96.56 188 ARG A CA 1
ATOM 1409 C C . ARG A 1 188 ? -4.107 -13.321 -2.939 1.00 96.56 188 ARG A C 1
ATOM 1411 O O . ARG A 1 188 ? -5.226 -13.278 -3.458 1.00 96.56 188 ARG A O 1
ATOM 1418 N N . PRO A 1 189 ? -3.911 -13.061 -1.632 1.00 95.62 189 PRO A N 1
ATOM 1419 C CA . PRO A 1 189 ? -5.001 -12.743 -0.720 1.00 95.62 189 PRO A CA 1
ATOM 1420 C C . PRO A 1 189 ? -5.799 -11.523 -1.184 1.00 95.62 189 PRO A C 1
ATOM 1422 O O . PRO A 1 189 ? -5.238 -10.550 -1.700 1.00 95.62 189 PRO A O 1
ATOM 1425 N N . SER A 1 190 ? -7.111 -11.573 -0.963 1.00 94.44 190 SER A N 1
ATOM 1426 C CA . SER A 1 190 ? -7.990 -10.422 -1.132 1.00 94.44 190 SER A CA 1
ATOM 1427 C C . SER A 1 190 ? -7.946 -9.489 0.077 1.00 94.44 190 SER A C 1
ATOM 1429 O O . SER A 1 190 ? -7.544 -9.888 1.171 1.00 94.44 190 SER A O 1
ATOM 1431 N N . VAL A 1 191 ? -8.399 -8.245 -0.101 1.00 93.56 191 VAL A N 1
ATOM 1432 C CA . VAL A 1 191 ? -8.434 -7.214 0.953 1.00 93.56 191 VAL A CA 1
ATOM 1433 C C . VAL A 1 191 ? -9.077 -7.696 2.263 1.00 93.56 191 VAL A C 1
ATOM 1435 O O . VAL A 1 191 ? -8.557 -7.409 3.335 1.00 93.56 191 VAL A O 1
ATOM 1438 N N . ASP A 1 192 ? -10.129 -8.523 2.214 1.00 93.06 192 ASP A N 1
ATOM 1439 C CA . ASP A 1 192 ? -10.816 -9.059 3.403 1.00 93.06 192 ASP A CA 1
ATOM 1440 C C . ASP A 1 192 ? -10.015 -10.100 4.205 1.00 93.06 192 ASP A C 1
ATOM 1442 O O . ASP A 1 192 ? -10.439 -10.527 5.285 1.00 93.06 192 ASP A O 1
ATOM 1446 N N . GLN A 1 193 ? -8.851 -10.503 3.696 1.00 94.19 193 GLN A N 1
ATOM 1447 C CA . GLN A 1 193 ? -7.897 -11.357 4.399 1.00 94.19 193 GLN A CA 1
ATOM 1448 C C . GLN A 1 193 ? -6.860 -10.558 5.192 1.00 94.19 193 GLN A C 1
ATOM 1450 O O . GLN A 1 193 ? -6.107 -11.161 5.953 1.00 94.19 193 GLN A O 1
ATOM 1455 N N . TYR A 1 194 ? -6.823 -9.231 5.057 1.00 95.25 194 TYR A N 1
ATOM 1456 C CA . TYR A 1 194 ? -5.942 -8.375 5.843 1.00 95.25 194 TYR A CA 1
ATOM 1457 C C . TYR A 1 194 ? -6.639 -7.870 7.111 1.00 95.25 194 TYR A C 1
ATOM 1459 O O . TYR A 1 194 ? -7.853 -7.631 7.149 1.00 95.25 194 TYR A O 1
ATOM 1467 N N . GLY A 1 195 ? -5.846 -7.689 8.159 1.00 95.12 195 GLY A N 1
ATOM 1468 C CA . GLY A 1 195 ? -6.233 -7.031 9.398 1.00 95.12 195 GLY A CA 1
ATOM 1469 C C . GLY A 1 195 ? -5.209 -5.996 9.833 1.00 95.12 195 GLY A C 1
ATOM 1470 O O . GLY A 1 195 ? -4.096 -5.965 9.313 1.00 95.12 195 GLY A O 1
ATOM 1471 N N . LEU A 1 196 ? -5.619 -5.161 10.783 1.00 95.19 196 LEU A N 1
ATOM 1472 C CA . LEU A 1 196 ? -4.784 -4.149 11.416 1.00 95.19 196 LEU A CA 1
ATOM 1473 C C . LEU A 1 196 ? -4.904 -4.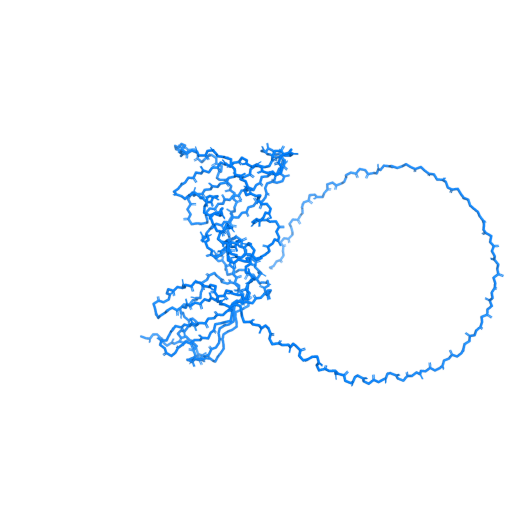295 12.931 1.00 95.19 196 LEU A C 1
ATOM 1475 O O . LEU A 1 196 ? -6.019 -4.317 13.460 1.00 95.19 196 LEU A O 1
ATOM 1479 N N . THR A 1 197 ? -3.767 -4.359 13.609 1.00 95.75 197 THR A N 1
ATOM 1480 C CA . THR A 1 197 ? -3.674 -4.244 15.064 1.00 95.75 197 THR A CA 1
ATOM 1481 C C . THR A 1 197 ? -3.015 -2.916 15.396 1.00 95.75 197 THR A C 1
ATOM 1483 O O . THR A 1 197 ? -1.979 -2.580 14.823 1.00 95.75 197 THR A O 1
ATOM 1486 N N . VAL A 1 198 ? -3.616 -2.169 16.316 1.00 95.25 198 VAL A N 1
ATOM 1487 C CA . VAL A 1 198 ? -3.066 -0.939 16.880 1.00 95.25 198 VAL A CA 1
ATOM 1488 C C . VAL A 1 198 ? -2.812 -1.180 18.359 1.00 95.25 198 VAL A C 1
ATOM 1490 O O . VAL A 1 198 ? -3.738 -1.545 19.085 1.00 95.25 198 VAL A O 1
ATOM 1493 N N . ASP A 1 199 ? -1.568 -1.020 18.795 1.00 91.81 199 ASP A N 1
ATOM 1494 C CA . ASP A 1 199 ? -1.218 -1.156 20.207 1.00 91.81 199 ASP A CA 1
ATOM 1495 C C . ASP A 1 199 ? -1.524 0.123 21.005 1.00 91.81 199 ASP A C 1
ATOM 1497 O O . ASP A 1 199 ? -1.964 1.143 20.469 1.00 91.81 199 ASP A O 1
ATOM 1501 N N . THR A 1 200 ? -1.278 0.073 22.312 1.00 88.50 200 THR A N 1
ATOM 1502 C CA . THR A 1 200 ? -1.532 1.189 23.234 1.00 88.50 200 THR A CA 1
ATOM 1503 C C . THR A 1 200 ? -0.581 2.374 23.043 1.00 88.50 200 THR A C 1
ATOM 1505 O O . THR A 1 200 ? -0.879 3.476 23.498 1.00 88.50 200 THR A O 1
ATOM 1508 N N . ALA A 1 201 ? 0.547 2.176 22.353 1.00 87.06 201 ALA A N 1
ATOM 1509 C CA . ALA A 1 201 ? 1.465 3.236 21.949 1.00 87.06 201 ALA A CA 1
ATOM 1510 C C . ALA A 1 201 ? 1.092 3.845 20.580 1.00 87.06 201 ALA A C 1
ATOM 1512 O O . ALA A 1 201 ? 1.720 4.810 20.141 1.00 87.06 201 ALA A O 1
ATOM 1513 N N . GLY A 1 202 ? 0.074 3.301 19.904 1.00 84.06 202 GLY A N 1
ATOM 1514 C CA . GLY A 1 202 ? -0.361 3.718 18.574 1.00 84.06 202 GLY A CA 1
ATOM 1515 C C . GLY A 1 202 ? 0.458 3.115 17.427 1.00 84.06 202 GLY A C 1
ATOM 1516 O O . GLY A 1 202 ? 0.287 3.538 16.275 1.00 84.06 202 GLY A O 1
ATOM 1517 N N . ALA A 1 203 ? 1.334 2.141 17.701 1.00 89.12 203 ALA A N 1
ATOM 1518 C CA . ALA A 1 203 ? 2.021 1.392 16.657 1.00 89.12 203 ALA A CA 1
ATOM 1519 C C . ALA A 1 203 ? 1.015 0.494 15.931 1.00 89.12 203 ALA A C 1
ATOM 1521 O O . ALA A 1 203 ? 0.174 -0.154 16.554 1.00 89.12 203 ALA A O 1
ATOM 1522 N N . GLN A 1 204 ? 1.083 0.483 14.599 1.00 91.94 204 GLN A N 1
ATOM 1523 C CA . GLN A 1 204 ? 0.111 -0.205 13.750 1.00 91.94 204 GLN A CA 1
ATOM 1524 C C . GLN A 1 204 ? 0.827 -1.299 12.980 1.00 91.94 204 GLN A C 1
ATOM 1526 O O . GLN A 1 204 ? 1.836 -1.035 12.329 1.00 91.94 204 GLN A O 1
ATOM 1531 N N . THR A 1 205 ? 0.315 -2.517 13.092 1.00 91.38 205 THR A N 1
ATOM 1532 C CA . THR A 1 205 ? 0.851 -3.692 12.410 1.00 91.38 205 THR A CA 1
ATOM 1533 C C . THR A 1 205 ? -0.255 -4.293 11.563 1.00 91.38 205 THR A C 1
ATOM 1535 O O . THR A 1 205 ? -1.309 -4.667 12.086 1.00 91.38 205 THR A O 1
ATOM 1538 N N . ASP A 1 206 ? -0.031 -4.375 10.257 1.00 88.31 206 ASP A N 1
ATOM 1539 C CA . ASP A 1 206 ? -0.893 -5.120 9.356 1.00 88.31 206 ASP A CA 1
ATOM 1540 C C . ASP A 1 206 ? -0.517 -6.609 9.351 1.00 88.31 206 ASP A C 1
ATOM 1542 O O . ASP A 1 206 ? 0.618 -7.013 9.616 1.00 88.31 206 ASP A O 1
ATOM 1546 N N . GLY A 1 207 ? -1.495 -7.461 9.068 1.00 84.94 207 GLY A N 1
ATOM 1547 C CA . GLY A 1 207 ? -1.276 -8.899 9.003 1.00 84.94 207 GLY A CA 1
ATOM 1548 C C . GLY A 1 207 ? -2.288 -9.592 8.111 1.00 84.94 207 GLY A C 1
ATOM 1549 O O . GLY A 1 207 ? -3.435 -9.165 7.985 1.00 84.94 207 GLY A O 1
ATOM 1550 N N . THR A 1 208 ? -1.876 -10.698 7.494 1.00 78.75 208 THR A N 1
ATOM 1551 C CA . THR A 1 208 ? -2.791 -11.584 6.769 1.00 78.75 208 THR A CA 1
ATOM 1552 C C . THR A 1 208 ? -3.405 -12.569 7.760 1.00 78.75 208 THR A C 1
ATOM 1554 O O . THR A 1 208 ? -2.714 -13.406 8.339 1.00 78.75 208 THR A O 1
ATOM 1557 N N . ALA A 1 209 ? -4.713 -12.480 7.974 1.00 62.56 209 ALA A N 1
ATOM 1558 C CA . ALA A 1 209 ? -5.448 -13.461 8.755 1.00 62.56 209 ALA A CA 1
ATOM 1559 C C . ALA A 1 209 ? -5.717 -14.718 7.902 1.00 62.56 209 ALA A C 1
ATOM 1561 O O . ALA A 1 209 ? -5.960 -14.613 6.695 1.00 62.56 209 ALA A O 1
ATOM 1562 N N . PRO A 1 210 ? -5.746 -15.924 8.499 1.00 51.06 210 PRO A N 1
ATOM 1563 C CA . PRO A 1 210 ? -6.175 -17.116 7.780 1.00 51.06 210 PRO A CA 1
ATOM 1564 C C . PRO A 1 210 ? -7.605 -16.922 7.258 1.00 51.06 210 PRO A C 1
ATOM 1566 O O . PRO A 1 210 ? -8.502 -16.504 7.998 1.00 51.06 210 PRO A O 1
ATOM 1569 N N . ALA A 1 211 ? -7.815 -17.231 5.976 1.00 45.22 211 ALA A N 1
ATOM 1570 C CA . ALA A 1 211 ? -9.091 -17.046 5.295 1.00 45.22 211 ALA A CA 1
ATOM 1571 C C . ALA A 1 211 ? -10.233 -17.726 6.072 1.00 45.22 211 ALA A C 1
ATOM 1573 O O . ALA A 1 211 ? -10.327 -18.955 6.135 1.00 45.22 211 ALA A O 1
ATOM 1574 N N . ARG A 1 212 ? -11.146 -16.942 6.657 1.00 46.78 212 ARG A N 1
ATOM 1575 C CA . ARG A 1 212 ? -12.397 -17.500 7.184 1.00 46.78 212 ARG A CA 1
ATOM 1576 C C . ARG A 1 212 ? -13.350 -17.745 6.021 1.00 46.78 212 ARG A C 1
ATOM 1578 O O . ARG A 1 212 ? -13.631 -16.849 5.232 1.00 46.78 212 ARG A O 1
ATOM 1585 N N . ARG A 1 213 ? -13.897 -18.964 5.944 1.00 37.59 213 ARG A N 1
ATOM 1586 C CA . ARG A 1 213 ? -14.991 -19.301 5.021 1.00 37.59 213 ARG A CA 1
ATOM 1587 C C . ARG A 1 213 ? -16.115 -18.277 5.184 1.00 37.59 213 ARG A C 1
ATOM 1589 O O . ARG A 1 213 ? -16.680 -18.166 6.273 1.00 37.59 213 ARG A O 1
ATOM 1596 N N . ARG A 1 214 ? -16.450 -17.555 4.109 1.00 36.47 214 ARG A N 1
ATOM 1597 C CA . ARG A 1 214 ? -17.594 -16.635 4.096 1.00 36.47 214 ARG A CA 1
ATOM 1598 C C . ARG A 1 214 ? -18.843 -17.384 4.589 1.00 36.47 214 ARG A C 1
ATOM 1600 O O . ARG A 1 214 ? -19.142 -18.458 4.054 1.00 36.47 214 ARG A O 1
ATOM 1607 N N . PRO A 1 215 ? -19.588 -16.872 5.585 1.00 32.94 215 PRO A N 1
ATOM 1608 C CA . PRO A 1 215 ? -20.876 -17.454 5.927 1.00 32.94 215 PRO A CA 1
ATOM 1609 C C . PRO A 1 215 ? -21.779 -17.364 4.694 1.00 32.94 215 PRO A C 1
ATOM 1611 O O . PRO A 1 215 ? -21.900 -16.305 4.076 1.00 32.94 215 PRO A O 1
ATOM 1614 N N . ARG A 1 216 ? -22.372 -18.500 4.297 1.00 30.28 216 ARG A N 1
ATOM 1615 C CA . ARG A 1 216 ? -23.316 -18.579 3.174 1.00 30.28 216 ARG A CA 1
ATOM 1616 C C . ARG A 1 216 ? -24.352 -17.467 3.334 1.00 30.28 216 ARG A C 1
ATOM 1618 O O . ARG A 1 216 ? -25.100 -17.479 4.309 1.00 30.28 216 ARG A O 1
ATOM 1625 N N . GLN A 1 217 ? -24.420 -16.542 2.374 1.00 38.75 217 GLN A N 1
ATOM 1626 C CA . GLN A 1 217 ? -25.543 -15.617 2.271 1.00 38.75 217 GLN A CA 1
ATOM 1627 C C . GLN A 1 217 ? -26.823 -16.452 2.172 1.00 38.75 217 GLN A C 1
ATOM 1629 O O . GLN A 1 217 ? -27.128 -17.046 1.134 1.00 38.75 217 GLN A O 1
ATOM 1634 N N . VAL A 1 218 ? -27.575 -16.527 3.268 1.00 38.06 218 VAL A N 1
ATOM 1635 C CA . VAL A 1 218 ? -28.933 -17.052 3.243 1.00 38.06 218 VAL A CA 1
ATOM 1636 C C . VAL A 1 218 ? -29.735 -16.036 2.447 1.00 38.06 218 VAL A C 1
ATOM 1638 O O . VAL A 1 218 ? -30.123 -14.992 2.966 1.00 38.06 218 VAL A O 1
ATOM 1641 N N . ARG A 1 219 ? -29.957 -16.324 1.159 1.00 35.75 219 ARG A N 1
ATOM 1642 C CA . ARG A 1 219 ? -30.936 -15.607 0.341 1.00 35.75 219 ARG A CA 1
ATOM 1643 C C . ARG A 1 219 ? -32.289 -15.731 1.038 1.00 35.75 219 ARG A C 1
ATOM 1645 O O . ARG A 1 219 ? -33.012 -16.707 0.831 1.00 35.75 219 ARG A O 1
ATOM 1652 N N . ARG A 1 220 ? -32.647 -14.750 1.871 1.00 38.59 220 ARG A N 1
ATOM 1653 C CA . ARG A 1 220 ? -34.029 -14.569 2.310 1.00 38.59 220 ARG A CA 1
ATOM 1654 C C . ARG A 1 220 ? -34.833 -14.292 1.048 1.00 38.59 220 ARG A C 1
ATOM 1656 O O . ARG A 1 220 ? -34.729 -13.228 0.446 1.00 38.59 220 ARG A O 1
ATOM 1663 N N . ARG A 1 221 ? -35.594 -15.294 0.606 1.00 34.06 221 ARG A N 1
ATOM 1664 C CA . ARG A 1 221 ? -36.591 -15.135 -0.451 1.00 34.06 221 ARG A CA 1
ATOM 1665 C C . ARG A 1 221 ? -37.616 -14.123 0.051 1.00 34.06 221 ARG A C 1
ATOM 1667 O O . ARG A 1 221 ? -38.518 -14.485 0.803 1.00 34.06 221 ARG A O 1
ATOM 1674 N N . HIS A 1 222 ? -37.482 -12.864 -0.354 1.00 34.94 222 HIS A N 1
ATOM 1675 C CA . HIS A 1 222 ? -38.585 -11.920 -0.272 1.00 34.94 222 HIS A CA 1
ATOM 1676 C C . HIS A 1 222 ? -39.734 -12.489 -1.112 1.00 34.94 222 HIS A C 1
ATOM 1678 O O . HIS A 1 222 ? -39.641 -12.586 -2.337 1.00 34.94 222 HIS A O 1
ATOM 1684 N N . ARG A 1 223 ? -40.813 -12.919 -0.447 1.00 40.31 223 ARG A N 1
ATOM 1685 C CA . ARG A 1 223 ? -42.105 -13.170 -1.093 1.00 40.31 223 ARG A CA 1
ATOM 1686 C C . ARG A 1 223 ? -42.660 -11.812 -1.527 1.00 40.31 223 ARG A C 1
ATOM 1688 O O . ARG A 1 223 ? -43.388 -11.169 -0.782 1.00 40.31 223 ARG A O 1
ATOM 1695 N N . GLY A 1 224 ? -42.242 -11.355 -2.704 1.00 31.75 224 GLY A N 1
ATOM 1696 C CA . GLY A 1 224 ? -42.759 -10.149 -3.340 1.00 31.75 224 GLY A CA 1
ATOM 1697 C C . GLY A 1 224 ? -44.176 -10.372 -3.866 1.00 31.75 224 GLY A C 1
ATOM 1698 O O . GLY A 1 224 ? -44.431 -11.322 -4.609 1.00 31.75 224 GLY A O 1
ATOM 1699 N N . CYS A 1 225 ? -45.084 -9.492 -3.447 1.00 29.30 225 CYS A N 1
ATOM 1700 C CA . CYS A 1 225 ? -46.452 -9.344 -3.929 1.00 29.30 225 CYS A CA 1
ATOM 1701 C C . CYS A 1 225 ? -46.547 -9.377 -5.462 1.00 29.30 225 CYS A C 1
ATOM 1703 O O . CYS A 1 225 ? -45.789 -8.713 -6.167 1.00 29.30 225 CYS A O 1
ATOM 1705 N N . ARG A 1 226 ? -47.536 -10.115 -5.977 1.00 31.61 226 ARG A N 1
ATOM 1706 C CA . ARG A 1 226 ? -47.904 -10.114 -7.399 1.00 31.61 226 ARG A CA 1
ATOM 1707 C C . ARG A 1 226 ? -48.538 -8.767 -7.787 1.00 31.61 226 ARG A C 1
ATOM 1709 O O . ARG A 1 226 ? -49.469 -8.346 -7.101 1.00 31.61 226 ARG A O 1
ATOM 1716 N N . PRO A 1 227 ? -48.149 -8.138 -8.908 1.00 32.00 227 PRO A N 1
ATOM 1717 C CA . PRO A 1 227 ? -48.884 -7.003 -9.449 1.00 32.00 227 PRO A CA 1
ATOM 1718 C C . PRO A 1 227 ? -50.184 -7.464 -10.134 1.00 32.00 227 PRO A C 1
ATOM 1720 O O . PRO A 1 227 ? -50.221 -8.474 -10.845 1.00 32.00 227 PRO A O 1
ATOM 1723 N N . ARG A 1 228 ? -51.270 -6.714 -9.900 1.00 30.19 228 ARG A N 1
ATOM 1724 C CA . ARG A 1 228 ? -52.584 -6.882 -10.545 1.00 30.19 228 ARG A CA 1
ATOM 1725 C C . ARG A 1 228 ? -52.455 -6.681 -12.061 1.00 30.19 228 ARG A C 1
ATOM 1727 O O . ARG A 1 228 ? -52.024 -5.628 -12.514 1.00 30.19 228 ARG A O 1
ATOM 1734 N N . ARG A 1 229 ? -52.881 -7.680 -12.842 1.00 32.78 229 ARG A N 1
ATOM 1735 C CA . ARG A 1 229 ? -53.059 -7.584 -14.299 1.00 32.78 229 ARG A CA 1
ATOM 1736 C C . ARG A 1 229 ? -54.314 -6.767 -14.617 1.00 32.78 229 ARG A C 1
ATOM 1738 O O . ARG A 1 229 ? -55.414 -7.216 -14.309 1.00 32.78 229 ARG A O 1
ATOM 1745 N N . THR A 1 230 ? -54.173 -5.640 -15.303 1.00 34.59 230 THR A N 1
ATOM 1746 C CA . THR A 1 230 ? -55.266 -5.022 -16.065 1.00 34.59 230 THR A CA 1
ATOM 1747 C C . THR A 1 230 ? -55.232 -5.551 -17.499 1.00 34.59 230 THR A C 1
ATOM 1749 O O . THR A 1 230 ? -54.246 -5.419 -18.219 1.00 34.59 230 THR A O 1
ATOM 1752 N N . ARG A 1 231 ? -56.316 -6.223 -17.903 1.00 32.34 231 ARG A N 1
ATOM 1753 C CA . ARG A 1 231 ? -56.580 -6.623 -19.290 1.00 32.34 231 ARG A CA 1
ATOM 1754 C C . ARG A 1 231 ? -57.011 -5.389 -20.083 1.00 32.34 231 ARG A C 1
ATOM 1756 O O . ARG A 1 231 ? -58.016 -4.777 -19.739 1.00 32.34 231 ARG A O 1
ATOM 1763 N N . ARG A 1 232 ? -56.358 -5.116 -21.210 1.00 35.16 232 ARG A N 1
ATOM 1764 C CA . ARG A 1 232 ? -57.031 -4.526 -22.373 1.00 35.16 232 ARG A CA 1
ATOM 1765 C C . ARG A 1 232 ? -56.589 -5.270 -23.625 1.00 35.16 232 ARG A C 1
ATOM 1767 O O . ARG A 1 232 ? -55.413 -5.303 -23.966 1.00 35.16 232 ARG A O 1
ATOM 1774 N N . HIS A 1 233 ? -57.561 -5.938 -24.235 1.00 34.19 233 HIS A N 1
ATOM 1775 C CA . HIS A 1 233 ? -57.476 -6.481 -25.581 1.00 34.19 233 HIS A CA 1
ATOM 1776 C C . HIS A 1 233 ? -57.462 -5.330 -26.583 1.00 34.19 233 HIS A C 1
ATOM 1778 O O . HIS A 1 233 ? -58.234 -4.393 -26.409 1.00 34.19 233 HIS A O 1
ATOM 1784 N N . LEU A 1 234 ? -56.644 -5.454 -27.629 1.00 34.66 234 LEU A N 1
ATOM 1785 C CA . LEU A 1 234 ? -57.004 -5.215 -29.031 1.00 34.66 234 LEU A CA 1
ATOM 1786 C C . LEU A 1 234 ? -55.877 -5.798 -29.907 1.00 34.66 234 LEU A C 1
ATOM 1788 O O . LEU A 1 234 ? -54.696 -5.583 -29.644 1.00 34.66 234 LEU A O 1
ATOM 1792 N N . ARG A 1 235 ? -56.260 -6.627 -30.881 1.00 33.81 235 ARG A N 1
ATOM 1793 C CA . ARG A 1 235 ? -55.406 -7.270 -31.901 1.00 33.81 235 ARG A CA 1
ATOM 1794 C C . ARG A 1 235 ? -55.704 -6.600 -33.271 1.00 33.81 235 ARG A C 1
ATOM 1796 O O . ARG A 1 235 ? -56.613 -5.778 -33.318 1.00 33.81 235 ARG A O 1
ATOM 1803 N N . PRO A 1 236 ? -54.950 -6.881 -34.350 1.00 44.81 236 PRO A N 1
ATOM 1804 C CA . PRO A 1 236 ? -54.223 -5.894 -35.154 1.00 44.81 236 PRO A CA 1
ATOM 1805 C C . PRO A 1 236 ? -54.844 -5.689 -36.554 1.00 44.81 236 PRO A C 1
ATOM 1807 O O . PRO A 1 236 ? -55.888 -6.268 -36.852 1.00 44.81 236 PRO A O 1
ATOM 1810 N N . PRO A 1 237 ? -54.141 -4.995 -37.464 1.00 36.25 237 PRO A N 1
ATOM 1811 C CA . PRO A 1 237 ? -54.014 -5.556 -38.809 1.00 36.25 237 PRO A CA 1
ATOM 1812 C C . PRO A 1 237 ? -52.561 -5.601 -39.313 1.00 36.25 237 PRO A C 1
ATOM 1814 O O . PRO A 1 237 ? -51.710 -4.812 -38.910 1.00 36.25 237 PRO A O 1
ATOM 1817 N N . GLY A 1 238 ? -52.296 -6.601 -40.158 1.00 32.78 238 GLY A N 1
ATOM 1818 C CA . GLY A 1 238 ? -51.025 -6.862 -40.842 1.00 32.78 238 GLY A CA 1
ATOM 1819 C C . GLY A 1 238 ? -50.885 -6.148 -42.206 1.00 32.78 238 GLY A C 1
ATOM 1820 O O . GLY A 1 238 ? -51.639 -5.218 -42.469 1.00 32.78 238 GLY A O 1
ATOM 1821 N N . PRO A 1 239 ? -49.923 -6.568 -43.058 1.00 46.91 239 PRO A N 1
ATOM 1822 C CA . PRO A 1 239 ? -48.898 -5.700 -43.667 1.00 46.91 239 PRO A CA 1
ATOM 1823 C C . PRO A 1 239 ? -49.152 -5.360 -45.157 1.00 46.91 239 PRO A C 1
ATOM 1825 O O . PRO A 1 239 ? -50.181 -5.758 -45.702 1.00 46.91 239 PRO A O 1
ATOM 1828 N N . PRO A 1 240 ? -48.207 -4.678 -45.849 1.00 41.03 240 PRO A N 1
ATOM 1829 C CA . PRO A 1 240 ? -47.287 -5.466 -46.686 1.00 41.03 240 PRO A CA 1
ATOM 1830 C C . PRO A 1 240 ? -45.826 -4.967 -46.785 1.00 41.03 240 PRO A C 1
ATOM 1832 O O . PRO A 1 240 ? -45.462 -3.864 -46.391 1.00 41.03 240 PRO A O 1
ATOM 1835 N N . LEU A 1 241 ? -45.008 -5.879 -47.321 1.00 36.38 241 LEU A N 1
ATOM 1836 C CA . LEU A 1 241 ? -43.576 -5.841 -47.644 1.00 36.38 241 LEU A CA 1
ATOM 1837 C C . LEU A 1 241 ? -43.220 -4.941 -48.845 1.00 36.38 241 LEU A C 1
ATOM 1839 O O . LEU A 1 241 ? -44.022 -4.844 -49.764 1.00 36.38 241 LEU A O 1
ATOM 1843 N N . HIS A 1 242 ? -41.971 -4.451 -48.900 1.00 31.05 242 HIS A N 1
ATOM 1844 C CA . HIS A 1 242 ? -41.025 -4.509 -50.047 1.00 31.05 242 HIS A CA 1
ATOM 1845 C C . HIS A 1 242 ? -39.665 -3.903 -49.594 1.00 31.05 242 HIS A C 1
ATOM 1847 O O . HIS A 1 242 ? -39.663 -2.864 -48.945 1.00 31.05 242 HIS A O 1
ATOM 1853 N N . ARG A 1 243 ? -38.531 -4.642 -49.624 1.00 30.64 243 ARG A N 1
ATOM 1854 C CA . ARG A 1 243 ? -37.459 -4.663 -50.668 1.00 30.64 243 ARG A CA 1
ATOM 1855 C C . ARG A 1 243 ? -37.073 -3.250 -51.152 1.00 30.64 243 ARG A C 1
ATOM 1857 O O . ARG A 1 243 ? -37.958 -2.495 -51.504 1.00 30.64 243 ARG A O 1
ATOM 1864 N N . ASP A 1 244 ? -35.819 -2.830 -51.285 1.00 30.31 244 ASP A N 1
ATOM 1865 C CA . ASP A 1 244 ? -34.561 -3.528 -51.552 1.00 30.31 244 ASP A CA 1
ATOM 1866 C C . ASP A 1 244 ? -33.399 -2.504 -51.412 1.00 30.31 244 ASP A C 1
ATOM 1868 O O . ASP A 1 244 ? -33.620 -1.313 -51.605 1.00 30.31 244 ASP A O 1
ATOM 1872 N N . ARG A 1 245 ? -32.181 -3.025 -51.218 1.00 30.16 245 ARG A N 1
ATOM 1873 C CA . ARG A 1 245 ? -30.899 -2.591 -51.824 1.00 30.16 245 ARG A CA 1
ATOM 1874 C C . ARG A 1 245 ? -30.105 -1.323 -51.441 1.00 30.16 245 ARG A C 1
ATOM 1876 O O . ARG A 1 245 ? -30.600 -0.218 -51.290 1.00 30.16 245 ARG A O 1
ATOM 1883 N N . ASP A 1 246 ? -28.799 -1.607 -51.508 1.00 29.97 246 ASP A N 1
ATOM 1884 C CA . ASP A 1 246 ? -27.613 -0.807 -51.841 1.00 29.97 246 ASP A CA 1
ATOM 1885 C C . ASP A 1 246 ? -26.926 0.008 -50.731 1.00 29.97 246 ASP A C 1
ATOM 1887 O O . ASP A 1 246 ? -27.492 0.896 -50.114 1.00 29.97 246 ASP A O 1
ATOM 1891 N N . ARG A 1 247 ? -25.747 -0.440 -50.266 1.00 30.61 247 ARG A N 1
ATOM 1892 C CA . ARG A 1 247 ? -24.380 -0.298 -50.834 1.00 30.61 247 ARG A CA 1
ATOM 1893 C C . ARG A 1 247 ? -23.819 1.128 -50.675 1.00 30.61 247 ARG A C 1
ATOM 1895 O O . ARG A 1 247 ? -24.101 2.001 -51.478 1.00 30.61 247 ARG A O 1
ATOM 1902 N N . ALA A 1 248 ? -22.868 1.254 -49.742 1.00 29.97 248 ALA A N 1
ATOM 1903 C CA . ALA A 1 248 ? -21.444 1.493 -50.024 1.00 29.97 248 ALA A CA 1
ATOM 1904 C C . ALA A 1 248 ? -20.755 2.680 -49.301 1.00 29.97 248 ALA A C 1
ATOM 1906 O O . ALA A 1 248 ? -21.324 3.744 -49.110 1.00 29.97 248 ALA A O 1
ATOM 1907 N N . PHE A 1 249 ? -19.464 2.424 -49.034 1.00 30.14 249 PHE A N 1
ATOM 1908 C CA . PHE A 1 249 ? -18.299 3.323 -48.973 1.00 30.14 249 PHE A CA 1
ATOM 1909 C C . PHE A 1 249 ? -17.902 4.096 -47.685 1.00 30.14 249 PHE A C 1
ATOM 1911 O O . PHE A 1 249 ? -18.532 5.056 -47.270 1.00 30.14 249 PHE A O 1
ATOM 1918 N N . LEU A 1 250 ? -16.742 3.649 -47.160 1.00 29.83 250 LEU A N 1
ATOM 1919 C CA . LEU A 1 250 ? -15.491 4.361 -46.798 1.00 29.83 250 LEU A CA 1
ATOM 1920 C C . LEU A 1 250 ? -15.479 5.551 -45.803 1.00 29.83 250 LEU A C 1
ATOM 1922 O O . LEU A 1 250 ? -15.801 6.672 -46.168 1.00 29.83 250 LEU A O 1
ATOM 1926 N N . THR A 1 251 ? -14.893 5.263 -44.625 1.00 30.20 251 THR A N 1
ATOM 1927 C CA . THR A 1 251 ? -13.723 5.914 -43.956 1.00 30.20 251 THR A CA 1
ATOM 1928 C C . THR A 1 251 ? -13.732 7.427 -43.602 1.00 30.20 251 THR A C 1
ATOM 1930 O O . THR A 1 251 ? -14.666 8.142 -43.933 1.00 30.20 251 THR A O 1
ATOM 1933 N N . PRO A 1 252 ? -12.790 7.920 -42.758 1.00 38.06 252 PRO A N 1
ATOM 1934 C CA . PRO A 1 252 ? -13.118 8.422 -41.424 1.00 38.06 252 PRO A CA 1
ATOM 1935 C C . PRO A 1 252 ? -12.924 9.942 -41.285 1.00 38.06 252 PRO A C 1
ATOM 1937 O O . PRO A 1 252 ? -12.114 10.548 -41.986 1.00 38.06 252 PRO A O 1
ATOM 1940 N N . VAL A 1 253 ? -13.600 10.564 -40.313 1.00 33.62 253 VAL A N 1
ATOM 1941 C CA . VAL A 1 253 ? -13.344 11.967 -39.957 1.00 33.62 253 VAL A CA 1
ATOM 1942 C C . VAL A 1 253 ? -12.541 12.076 -38.662 1.00 33.62 253 VAL A C 1
ATOM 1944 O O . VAL A 1 253 ? -12.848 11.495 -37.628 1.00 33.62 253 VAL A O 1
ATOM 1947 N N . ASN A 1 254 ? -11.479 12.845 -38.848 1.00 27.84 254 ASN A N 1
ATOM 1948 C CA . ASN A 1 254 ? -10.406 13.353 -38.017 1.00 27.84 254 ASN A CA 1
ATOM 1949 C C . ASN A 1 254 ? -10.725 13.804 -36.575 1.00 27.84 254 ASN A C 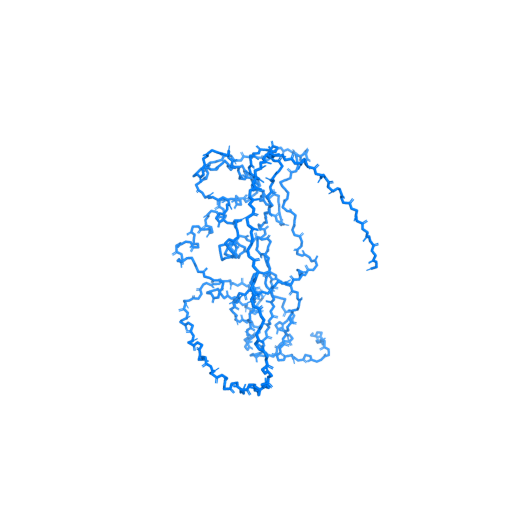1
ATOM 1951 O O . ASN A 1 254 ? -11.822 14.247 -36.243 1.00 27.84 254 ASN A O 1
ATOM 1955 N N . ARG A 1 255 ? -9.643 13.778 -35.783 1.00 30.64 255 ARG A N 1
ATOM 1956 C CA . ARG A 1 255 ? -9.416 14.370 -34.456 1.00 30.64 255 ARG A CA 1
ATOM 1957 C C . ARG A 1 255 ? -10.097 15.727 -34.247 1.00 30.64 255 ARG A C 1
ATOM 1959 O O . ARG A 1 255 ? -9.896 16.648 -35.034 1.00 30.64 255 ARG A O 1
ATOM 1966 N N . ALA A 1 256 ? -10.686 15.902 -33.065 1.00 31.77 256 ALA A N 1
ATOM 1967 C CA . ALA A 1 256 ? -10.831 17.209 -32.435 1.00 31.77 256 ALA A CA 1
ATOM 1968 C C . ALA A 1 256 ? -10.247 17.165 -31.016 1.00 31.77 256 ALA A C 1
ATOM 1970 O O . ALA A 1 256 ? -10.688 16.403 -30.159 1.00 31.77 256 ALA A O 1
ATOM 1971 N N . ARG A 1 257 ? -9.217 17.994 -30.816 1.00 30.28 257 ARG A N 1
ATOM 1972 C CA . ARG A 1 257 ? -8.726 18.460 -29.517 1.00 30.28 257 ARG A CA 1
ATOM 1973 C C . ARG A 1 257 ? -9.876 19.123 -28.758 1.00 30.28 257 ARG A C 1
ATOM 1975 O O . ARG A 1 257 ? -10.590 19.926 -29.353 1.00 30.28 257 ARG A O 1
ATOM 1982 N N . VAL A 1 258 ? -9.968 18.902 -27.451 1.00 34.16 258 VAL A N 1
ATOM 1983 C CA . VAL A 1 258 ? -10.644 19.841 -26.550 1.00 34.16 258 VAL A CA 1
ATOM 1984 C C . VAL A 1 258 ? -9.677 20.163 -25.420 1.00 34.16 258 VAL A C 1
ATOM 1986 O O . VAL A 1 258 ? -9.391 19.333 -24.564 1.00 34.16 258 VAL A O 1
ATOM 1989 N N . ASN A 1 259 ? -9.126 21.373 -25.508 1.00 28.31 259 ASN A N 1
ATOM 1990 C CA . ASN A 1 259 ? -8.411 22.047 -24.436 1.00 28.31 259 ASN A CA 1
ATOM 1991 C C . ASN A 1 259 ? -9.373 22.357 -23.288 1.00 28.31 259 ASN A C 1
ATOM 1993 O O . ASN A 1 259 ? -10.550 22.645 -23.510 1.00 28.31 259 ASN A O 1
ATOM 1997 N N . GLY A 1 260 ? -8.826 22.331 -22.076 1.00 26.05 260 GLY A N 1
ATOM 1998 C CA . GLY A 1 260 ? -9.526 22.670 -20.852 1.00 26.05 260 GLY A CA 1
ATOM 1999 C C . GLY A 1 260 ? -10.024 24.112 -20.798 1.00 26.05 260 GLY A C 1
ATOM 2000 O O . GLY A 1 260 ? -9.446 25.033 -21.373 1.00 26.05 260 GLY A O 1
ATOM 2001 N N . ALA A 1 261 ? -11.080 24.284 -20.015 1.00 30.20 261 ALA A N 1
ATOM 2002 C CA . ALA A 1 261 ? -11.402 25.526 -19.345 1.00 30.20 261 ALA A CA 1
ATOM 2003 C C . ALA A 1 261 ? -11.763 25.160 -17.904 1.00 30.20 261 ALA A C 1
ATOM 2005 O O . ALA A 1 261 ? -12.796 24.543 -17.643 1.00 30.20 261 ALA A O 1
ATOM 2006 N N . ALA A 1 262 ? -10.863 25.500 -16.984 1.00 30.06 262 ALA A N 1
ATOM 2007 C CA . ALA A 1 262 ? -11.168 25.583 -15.571 1.00 30.06 262 ALA A CA 1
ATOM 2008 C C . ALA A 1 262 ? -12.147 26.747 -15.373 1.00 30.06 262 ALA A C 1
ATOM 2010 O O . ALA A 1 262 ? -11.853 27.881 -15.748 1.00 30.06 262 ALA A O 1
ATOM 2011 N N . ALA A 1 263 ? -13.307 26.456 -14.795 1.00 28.75 263 ALA A N 1
ATOM 2012 C CA . ALA A 1 263 ? -14.201 27.458 -14.243 1.00 28.75 263 ALA A CA 1
ATOM 2013 C C . ALA A 1 263 ? -14.252 27.229 -12.733 1.00 28.75 263 ALA A C 1
ATOM 2015 O O . ALA A 1 263 ? -14.898 26.300 -12.252 1.00 28.75 263 ALA A O 1
ATOM 2016 N N . SER A 1 264 ? -13.523 28.068 -12.002 1.00 30.61 264 SER A N 1
ATOM 2017 C CA . SER A 1 264 ? -13.720 28.280 -10.573 1.00 30.61 264 SER A CA 1
ATOM 2018 C C . SER A 1 264 ? -15.139 28.785 -10.339 1.00 30.61 264 SER A C 1
ATOM 2020 O O . SER A 1 264 ? -15.514 29.781 -10.950 1.00 30.61 264 SER A O 1
ATOM 2022 N N . TYR A 1 265 ? -15.896 28.163 -9.436 1.00 26.28 265 TYR A N 1
ATOM 2023 C CA . TYR A 1 265 ? -17.015 28.821 -8.762 1.00 26.28 265 TYR A CA 1
ATOM 2024 C C . TYR A 1 265 ? -17.220 28.200 -7.368 1.00 26.28 2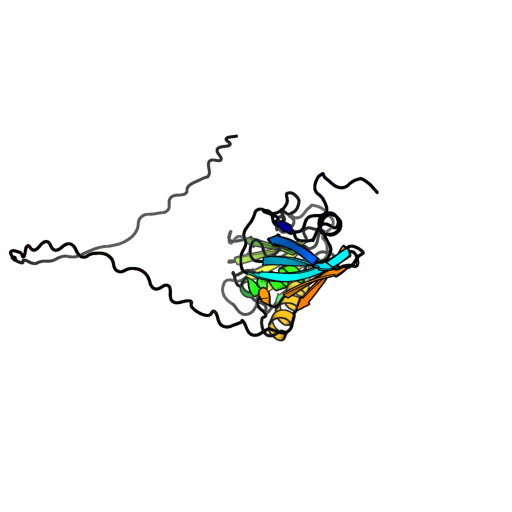65 TYR A C 1
ATOM 2026 O O . TYR A 1 265 ? -17.635 27.050 -7.270 1.00 26.28 265 TYR A O 1
ATOM 2034 N N . ILE A 1 266 ? -16.944 29.046 -6.361 1.00 36.72 266 ILE A N 1
ATOM 2035 C CA . ILE A 1 266 ? -17.353 29.044 -4.937 1.00 36.72 266 ILE A CA 1
ATOM 2036 C C . ILE A 1 266 ? -16.755 27.960 -4.034 1.00 36.72 266 ILE A C 1
ATOM 2038 O O . ILE A 1 266 ? -17.135 26.777 -4.144 1.00 36.72 266 ILE A O 1
#

Secondary structure (DSSP, 8-state):
-PPPSTTPSEEEEE-SSBBSS--HHHHHTEEEEEEEEEEE--SSS-S-EEEEEEE-TTS-EEEEEEE----PBPTT------PPP--SS-----EEEEE-S-HHHHHSS-HHHHHHHHHHSTTEEEEEE-SSSSSSEEEEEEETTSS-EEEEEE-SS-TT-EEEEEESSS-HHHHHHHHHHHHHHTT---GGGEEEEE-TT--EEEEE---PPPPP---------PPPPPP-----------------------------------

Foldseek 3Di:
DPDQPPPFQDLEAEDQAEDQADDLSVLVRHPQQGWYWHHYDFQQAAFFWIWIWGHHPLSKIKTAIDTGDHHHHDPVRDADQDQDDPPVDDDFDKDKDKDQDAPCLQRVPPNLLSVLLRNQQGQKHWDWDCVCPVAVIKIKIDRSVFNKIKIWHDRVPDRRMTIMIIGDPDPSVVSSVVSSVVCVVVVVDGRRQKMWIQDNVRDIDIDGHDDDDDDPPPPPPDPDDDDDDDDDDDDDDDDDDDDDDDDDDDDDDDDDDDDDDDDDDD

Radius of gyration: 26.87 Å; chains: 1; bounding box: 82×48×83 Å

Sequence (266 aa):
MTPGPAGAPYERIIATFSVDRIPSAWLEQTEPGGRIVTPWNSAWCSGYGTLVLTTTPDGGGEGRFHDFASFMPMRELVPSATAPADNGGPPEPRHVTSSALSPWAVAGGNLNAEFHVGLTVPGACFAWDASGEHAPARLDVADDTGPSWATVDYDGQHAERFTVTQAGPRRLWDEITAAHTRWESLGRPSVDQYGLTVDTAGAQTDGTAPARRRPRQVRRRHRGCRPRRTRRHLRPPGPPLHRDRDRAFLTPVNRARVNGAAASYI